Protein AF-A0A0C9XRT2-F1 (afdb_monomer)

Structure (mmCIF, N/CA/C/O backbone):
data_AF-A0A0C9XRT2-F1
#
_entry.id   AF-A0A0C9XRT2-F1
#
loop_
_atom_site.group_PDB
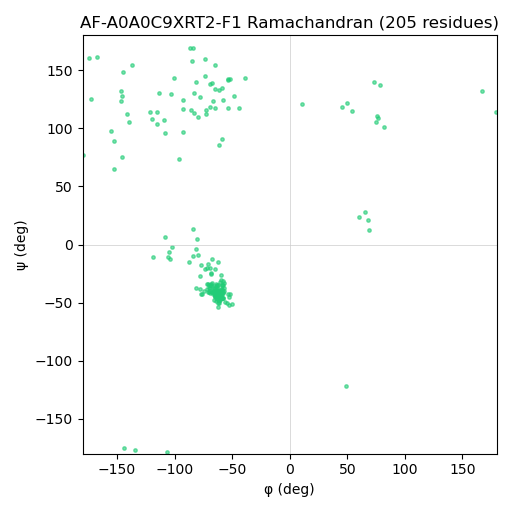_atom_site.id
_atom_site.type_symbol
_atom_site.label_atom_id
_atom_site.label_alt_id
_atom_site.label_comp_id
_atom_site.label_asym_id
_atom_site.label_entity_id
_atom_site.label_seq_id
_atom_site.pdbx_PDB_ins_code
_atom_site.Cartn_x
_atom_site.Cartn_y
_atom_site.Cartn_z
_atom_site.occupancy
_atom_site.B_iso_or_equiv
_atom_site.auth_seq_id
_atom_site.auth_comp_id
_atom_site.auth_asym_id
_atom_site.auth_atom_id
_atom_site.pdbx_PDB_model_num
ATOM 1 N N . MET A 1 1 ? 3.625 -5.955 34.521 1.00 45.22 1 MET A N 1
ATOM 2 C CA . MET A 1 1 ? 4.185 -6.452 33.245 1.00 45.22 1 MET A CA 1
ATOM 3 C C . MET A 1 1 ? 3.385 -5.809 32.131 1.00 45.22 1 MET A C 1
ATOM 5 O O . MET A 1 1 ? 2.165 -5.822 32.236 1.00 45.22 1 MET A O 1
ATOM 9 N N . ALA A 1 2 ? 4.037 -5.193 31.144 1.00 52.75 2 ALA A N 1
ATOM 10 C CA . ALA A 1 2 ? 3.335 -4.686 29.967 1.00 52.75 2 ALA A CA 1
ATOM 11 C C . ALA A 1 2 ? 2.831 -5.881 29.132 1.00 52.75 2 ALA A C 1
ATOM 13 O O . ALA A 1 2 ? 3.572 -6.863 29.018 1.00 52.75 2 ALA A O 1
ATOM 14 N N . PRO A 1 3 ? 1.602 -5.846 28.590 1.00 58.41 3 PRO A N 1
ATOM 15 C CA . PRO A 1 3 ? 1.130 -6.876 27.671 1.00 58.41 3 PRO A CA 1
ATOM 16 C C . PRO A 1 3 ? 2.062 -6.944 26.457 1.00 58.41 3 PRO A C 1
ATOM 18 O O . PRO A 1 3 ? 2.446 -5.911 25.908 1.00 58.41 3 PRO A O 1
ATOM 21 N N . SER A 1 4 ? 2.449 -8.146 26.037 1.00 66.31 4 SER A N 1
ATOM 22 C CA . SER A 1 4 ? 3.177 -8.326 24.782 1.00 66.31 4 SER A CA 1
ATOM 23 C C . SER A 1 4 ? 2.240 -8.034 23.613 1.00 66.31 4 SER A C 1
ATOM 25 O O . SER A 1 4 ? 1.242 -8.730 23.447 1.00 66.31 4 SER A O 1
ATOM 27 N N . ILE A 1 5 ? 2.566 -7.028 22.803 1.00 76.94 5 ILE A N 1
ATOM 28 C CA . ILE A 1 5 ? 1.820 -6.701 21.584 1.00 76.94 5 ILE A CA 1
ATOM 29 C C . ILE A 1 5 ? 2.271 -7.674 20.492 1.00 76.94 5 ILE A C 1
ATOM 31 O O . ILE A 1 5 ? 3.411 -7.605 20.029 1.00 76.94 5 ILE A O 1
ATOM 35 N N . CYS A 1 6 ? 1.396 -8.601 20.108 1.00 73.81 6 CYS A N 1
ATOM 36 C CA . CYS A 1 6 ? 1.604 -9.453 18.944 1.00 73.81 6 CYS A CA 1
ATOM 37 C C . CYS A 1 6 ? 0.945 -8.781 17.738 1.00 73.81 6 CYS A C 1
ATOM 39 O O . CYS A 1 6 ? -0.233 -8.447 17.801 1.00 73.81 6 CYS A O 1
ATOM 41 N N . LEU A 1 7 ? 1.709 -8.542 16.672 1.00 81.00 7 LEU A N 1
ATOM 42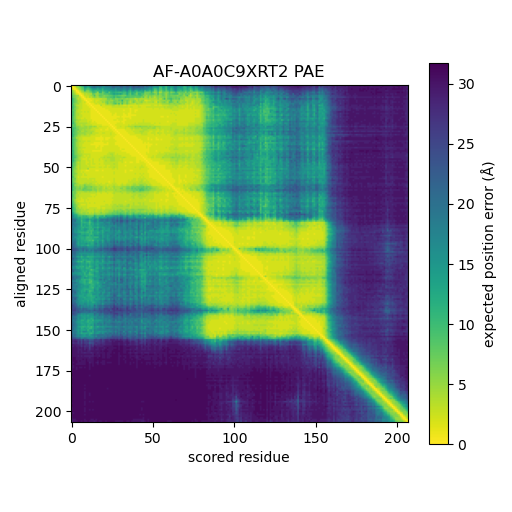 C CA . LEU A 1 7 ? 1.186 -7.979 15.430 1.00 81.00 7 LEU A CA 1
ATOM 43 C C . LEU A 1 7 ? 1.283 -9.018 14.323 1.00 81.00 7 LEU A C 1
ATOM 45 O O . LEU A 1 7 ? 2.352 -9.595 14.103 1.00 81.00 7 LEU A O 1
ATOM 49 N N . THR A 1 8 ? 0.182 -9.226 13.612 1.00 80.25 8 THR A N 1
ATOM 50 C CA . THR A 1 8 ? 0.111 -10.061 12.420 1.00 80.25 8 THR A CA 1
ATOM 51 C C . THR A 1 8 ? -0.027 -9.210 11.160 1.00 80.25 8 THR A C 1
ATOM 53 O O . THR A 1 8 ? -0.061 -7.981 11.179 1.00 80.25 8 THR A O 1
ATOM 56 N N . ARG A 1 9 ? -0.124 -9.880 10.010 1.00 75.19 9 ARG A N 1
ATOM 57 C CA . ARG A 1 9 ? -0.397 -9.221 8.733 1.00 75.19 9 ARG A CA 1
ATOM 58 C C . ARG A 1 9 ? -1.699 -8.406 8.753 1.00 75.19 9 ARG A C 1
ATOM 60 O O . ARG A 1 9 ? -1.746 -7.371 8.096 1.00 75.19 9 ARG A O 1
ATOM 67 N N . ALA A 1 10 ? -2.720 -8.841 9.495 1.00 78.44 10 ALA A N 1
ATOM 68 C CA . ALA A 1 10 ? -3.988 -8.123 9.605 1.00 78.44 10 ALA A CA 1
ATOM 69 C C . ALA A 1 10 ? -3.809 -6.755 10.274 1.00 78.44 10 ALA A C 1
ATOM 71 O O . ALA A 1 10 ? -4.306 -5.746 9.777 1.00 78.44 10 ALA A O 1
ATOM 72 N N . THR A 1 11 ? -3.022 -6.695 11.346 1.00 81.50 11 THR A N 1
ATOM 73 C CA . THR A 1 11 ? -2.773 -5.461 12.106 1.00 81.50 11 THR A CA 1
ATOM 74 C C . THR A 1 11 ? -1.741 -4.532 11.457 1.00 81.50 11 THR A C 1
ATOM 76 O O . THR A 1 11 ? -1.623 -3.364 11.832 1.00 81.50 11 THR A O 1
ATOM 79 N N . LEU A 1 12 ? -1.049 -4.995 10.410 1.00 82.38 12 LEU A N 1
ATOM 80 C CA . LEU A 1 12 ? -0.231 -4.153 9.529 1.00 82.38 12 LEU A CA 1
ATOM 81 C C . LEU A 1 12 ? -1.033 -3.470 8.411 1.00 82.38 12 LEU A C 1
ATOM 83 O O . LEU A 1 12 ? -0.476 -2.613 7.728 1.00 82.38 12 LEU A O 1
ATOM 87 N N . ASN A 1 13 ? -2.305 -3.822 8.204 1.00 88.50 13 ASN A N 1
ATOM 88 C CA . ASN A 1 13 ? -3.135 -3.175 7.193 1.00 88.50 13 ASN A CA 1
ATOM 89 C C . ASN A 1 13 ? -3.515 -1.750 7.635 1.00 88.50 13 ASN A C 1
ATOM 91 O O . ASN A 1 13 ? -4.246 -1.570 8.609 1.00 88.50 13 ASN A O 1
ATOM 95 N N . ASP A 1 14 ? -3.054 -0.743 6.886 1.00 88.25 14 ASP A N 1
ATOM 96 C CA . ASP A 1 14 ? -3.233 0.679 7.219 1.00 88.25 14 ASP A CA 1
ATOM 97 C C . ASP A 1 14 ? -4.726 1.066 7.377 1.00 88.25 14 ASP A C 1
ATOM 99 O O . ASP A 1 14 ? -5.084 1.836 8.268 1.00 88.25 14 ASP A O 1
ATOM 103 N N . ALA A 1 15 ? -5.625 0.502 6.557 1.00 90.12 15 ALA A N 1
ATOM 104 C CA . ALA A 1 15 ? -7.055 0.823 6.598 1.00 90.12 15 ALA A CA 1
ATOM 105 C C . ALA A 1 15 ? -7.776 0.191 7.800 1.00 90.12 15 ALA A C 1
ATOM 107 O O . ALA A 1 15 ? -8.630 0.836 8.410 1.00 90.12 15 ALA A O 1
ATOM 108 N N . ALA A 1 16 ? -7.440 -1.054 8.144 1.00 92.50 16 ALA A N 1
ATOM 109 C CA . ALA A 1 16 ? -7.941 -1.708 9.349 1.00 92.50 16 ALA A CA 1
ATOM 110 C C . ALA A 1 16 ? -7.404 -1.015 10.611 1.00 92.50 16 ALA A C 1
ATOM 112 O O . ALA A 1 16 ? -8.153 -0.750 11.550 1.00 92.50 16 ALA A O 1
ATOM 113 N N . PHE A 1 17 ? -6.127 -0.632 10.602 1.00 91.75 17 PHE A N 1
ATOM 114 C CA . PHE A 1 17 ? -5.509 0.070 11.719 1.00 91.75 17 PHE A CA 1
ATOM 115 C C . PHE A 1 17 ? -6.122 1.455 11.965 1.00 91.75 17 PHE A C 1
ATOM 117 O O . PHE A 1 17 ? -6.381 1.813 13.110 1.00 91.75 17 PHE A O 1
ATOM 124 N N . ALA A 1 18 ? -6.454 2.207 10.911 1.00 94.25 18 ALA A N 1
ATOM 125 C CA . ALA A 1 18 ? -7.145 3.492 11.045 1.00 94.25 18 ALA A CA 1
ATOM 126 C C . ALA A 1 18 ? -8.499 3.373 11.777 1.00 94.25 18 ALA A C 1
ATOM 128 O O . ALA A 1 18 ? -8.908 4.288 12.488 1.00 94.25 18 ALA A O 1
ATOM 129 N N . LEU A 1 19 ? -9.199 2.239 11.656 1.00 95.69 19 LEU A N 1
ATOM 130 C CA . LEU A 1 19 ? -10.438 1.990 12.403 1.00 95.69 19 LEU A CA 1
ATOM 131 C C . LEU A 1 19 ? -10.170 1.732 13.892 1.00 95.69 19 LEU A C 1
ATOM 133 O O . LEU A 1 19 ? -10.957 2.155 14.738 1.00 95.69 19 LEU A O 1
ATOM 137 N N . LEU A 1 20 ? -9.047 1.094 14.227 1.00 93.75 20 LEU A N 1
ATOM 138 C CA . LE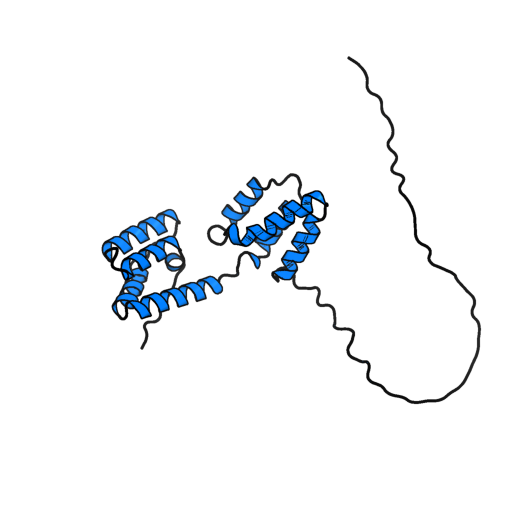U A 1 20 ? -8.603 0.946 15.614 1.00 93.75 20 LEU A CA 1
ATOM 139 C C . LEU A 1 20 ? -8.261 2.310 16.242 1.00 93.75 20 LEU A C 1
ATOM 141 O O . LEU A 1 20 ? -8.559 2.541 17.412 1.00 93.75 20 LEU A O 1
ATOM 145 N N . GLU A 1 21 ? -7.696 3.237 15.465 1.00 93.56 21 GLU A N 1
ATOM 146 C CA . GLU A 1 21 ? -7.463 4.617 15.911 1.00 93.56 21 GLU A CA 1
ATOM 147 C C . GLU A 1 21 ? -8.774 5.369 16.171 1.00 93.56 21 GLU A C 1
ATOM 149 O O . GLU A 1 21 ? -8.909 6.013 17.210 1.00 93.56 21 GLU A O 1
ATOM 154 N N . GLN A 1 22 ? -9.765 5.240 15.279 1.00 94.75 22 GLN A N 1
ATOM 155 C CA . GLN A 1 22 ? -11.102 5.817 15.492 1.00 94.75 22 GLN A CA 1
ATOM 156 C C . GLN A 1 22 ? -11.733 5.297 16.787 1.00 94.75 22 GLN A C 1
ATOM 158 O O . GLN A 1 22 ? -12.336 6.061 17.540 1.00 94.75 22 GLN A O 1
ATOM 163 N N . TYR A 1 23 ? -11.571 4.003 17.075 1.00 94.12 23 TYR A N 1
ATOM 164 C CA . TYR A 1 23 ? -12.005 3.430 18.346 1.00 94.12 23 TYR A CA 1
ATOM 165 C C . TYR A 1 23 ? -11.271 4.064 19.535 1.00 94.12 23 TYR A C 1
ATOM 167 O O . TYR A 1 23 ? -11.913 4.504 20.487 1.00 94.12 23 TYR A O 1
ATOM 175 N N . ALA A 1 24 ? -9.940 4.166 19.477 1.00 92.00 24 ALA A N 1
ATOM 176 C CA . ALA A 1 24 ? -9.140 4.755 20.551 1.00 92.00 24 ALA A CA 1
ATOM 177 C C . ALA A 1 24 ? -9.512 6.224 20.832 1.00 92.00 24 ALA A C 1
ATOM 179 O O . ALA A 1 24 ? -9.488 6.663 21.981 1.00 92.00 24 ALA A O 1
ATOM 180 N N . ASN A 1 25 ? -9.929 6.959 19.799 1.00 92.31 25 ASN A N 1
ATOM 181 C CA . ASN A 1 25 ? -10.433 8.330 19.897 1.00 92.31 25 ASN A CA 1
ATOM 182 C C . ASN A 1 25 ? -11.909 8.419 20.334 1.00 92.31 25 ASN A C 1
ATOM 184 O O . ASN A 1 25 ? -12.467 9.514 20.382 1.00 92.31 25 ASN A O 1
ATOM 188 N N . SER A 1 26 ? -12.553 7.292 20.662 1.00 91.50 26 SER A N 1
ATOM 189 C CA . SER A 1 26 ? -13.982 7.198 21.006 1.00 91.50 26 SER A CA 1
ATOM 190 C C . SER A 1 26 ? -14.937 7.664 19.895 1.00 91.50 26 SER A C 1
ATOM 192 O O . SER A 1 26 ? -16.080 8.029 20.168 1.00 91.50 26 SER A O 1
ATOM 194 N N . GLU A 1 27 ? -14.497 7.645 18.633 1.00 94.50 27 GLU A N 1
ATOM 195 C CA . GLU A 1 27 ? -15.321 8.012 17.471 1.00 94.50 27 GLU A CA 1
ATOM 196 C C . GLU A 1 27 ? -16.282 6.883 17.074 1.00 94.50 27 GLU A C 1
ATOM 198 O O . GLU A 1 27 ? -17.348 7.123 16.503 1.00 94.50 27 GLU A O 1
ATOM 203 N N . ILE A 1 28 ? -15.908 5.637 17.377 1.00 94.62 28 ILE A N 1
ATOM 204 C CA . ILE A 1 28 ? -16.704 4.437 17.119 1.00 94.62 28 ILE A CA 1
ATOM 205 C C . ILE A 1 28 ? -16.659 3.495 18.324 1.00 94.62 28 ILE A C 1
ATOM 207 O O . ILE A 1 28 ? -15.706 3.502 19.100 1.00 94.62 28 ILE A O 1
ATOM 211 N N . THR A 1 29 ? -17.688 2.659 18.471 1.00 94.56 29 THR A N 1
ATOM 212 C CA . THR A 1 29 ? -17.704 1.596 19.485 1.00 94.56 29 THR A CA 1
ATOM 213 C C . THR A 1 29 ? -16.774 0.449 19.093 1.00 94.56 29 THR A C 1
ATOM 215 O O . THR A 1 29 ? -16.459 0.269 17.916 1.00 94.56 29 THR A O 1
ATOM 218 N N . ASP A 1 30 ? -16.376 -0.364 20.067 1.00 91.44 30 ASP A N 1
ATOM 219 C CA . ASP A 1 30 ? -15.607 -1.596 19.860 1.00 91.44 30 ASP A CA 1
ATOM 220 C C . ASP A 1 30 ? -16.274 -2.535 18.837 1.00 91.44 30 ASP A C 1
ATOM 222 O O . ASP A 1 30 ? -15.641 -2.999 17.892 1.00 91.44 30 ASP A O 1
ATOM 226 N N . THR A 1 31 ? -17.588 -2.731 18.952 1.00 93.31 31 THR A N 1
ATOM 227 C CA . THR A 1 31 ? -18.383 -3.590 18.066 1.00 93.31 31 THR A CA 1
ATOM 228 C C . THR A 1 31 ? -18.386 -3.048 16.633 1.00 93.31 31 THR A C 1
ATOM 230 O O . THR A 1 31 ? -18.252 -3.804 15.666 1.00 93.31 31 THR A O 1
ATOM 233 N N . ALA A 1 32 ? -18.502 -1.723 16.481 1.00 95.12 32 ALA A N 1
ATOM 234 C CA . ALA A 1 32 ? -18.436 -1.069 15.180 1.00 95.12 32 ALA A CA 1
ATOM 235 C C . ALA A 1 32 ? -17.024 -1.133 14.581 1.00 95.12 32 ALA A C 1
ATOM 237 O O . ALA A 1 32 ? -16.896 -1.310 13.370 1.00 95.12 32 ALA A O 1
ATOM 238 N N . ALA A 1 33 ? -15.980 -1.009 15.403 1.00 94.81 33 ALA A N 1
ATOM 239 C CA . ALA A 1 33 ? -14.594 -1.140 14.973 1.00 94.81 33 ALA A CA 1
ATOM 240 C C . ALA A 1 33 ? -14.319 -2.545 14.434 1.00 94.81 33 ALA A C 1
ATOM 242 O O . ALA A 1 33 ? -13.928 -2.670 13.277 1.00 94.81 33 ALA A O 1
ATOM 243 N N . LEU A 1 34 ? -14.619 -3.589 15.215 1.00 95.94 34 LEU A N 1
ATOM 244 C CA . LEU A 1 34 ? -14.403 -4.987 14.824 1.00 95.94 34 LEU A CA 1
ATOM 245 C C . LEU A 1 34 ? -15.144 -5.344 13.530 1.00 95.94 34 LEU A C 1
ATOM 247 O O . LEU A 1 34 ? -14.539 -5.883 12.610 1.00 95.94 34 LEU A O 1
ATOM 251 N N . THR A 1 35 ? -16.418 -4.955 13.413 1.00 95.69 35 THR A N 1
ATOM 252 C CA . THR A 1 35 ? -17.215 -5.212 12.199 1.00 95.69 35 THR A CA 1
ATOM 253 C C . THR A 1 35 ? -16.616 -4.522 10.970 1.00 95.69 35 THR A C 1
ATOM 255 O O . THR A 1 35 ? -16.539 -5.102 9.890 1.00 95.69 35 THR A O 1
ATOM 258 N N . LYS A 1 36 ? -16.190 -3.260 11.103 1.00 97.12 36 LYS A N 1
ATOM 259 C CA . LYS A 1 36 ? -15.596 -2.518 9.981 1.00 97.12 36 LYS A CA 1
ATOM 260 C C . LYS A 1 36 ? -14.212 -3.053 9.614 1.00 97.12 36 LYS A C 1
ATOM 262 O O . LYS A 1 36 ? -13.864 -3.032 8.437 1.00 97.12 36 LYS A O 1
ATOM 267 N N . ILE A 1 37 ? -13.435 -3.498 10.600 1.00 95.62 37 ILE A N 1
ATOM 268 C CA . ILE A 1 37 ? -12.119 -4.108 10.407 1.00 95.62 37 ILE A CA 1
ATOM 269 C C . ILE A 1 37 ? -12.258 -5.410 9.621 1.00 95.62 37 ILE A C 1
ATOM 271 O O . ILE A 1 37 ? -11.576 -5.554 8.612 1.00 95.62 37 ILE A O 1
ATOM 275 N N . ASP A 1 38 ? -13.180 -6.291 10.016 1.00 96.12 38 ASP A N 1
ATOM 276 C CA . ASP A 1 38 ? -13.482 -7.541 9.307 1.00 96.12 38 ASP A CA 1
ATOM 277 C C . ASP A 1 38 ? -13.773 -7.280 7.820 1.00 96.12 38 ASP A C 1
ATOM 279 O O . ASP A 1 38 ? -13.062 -7.763 6.942 1.00 96.12 38 ASP A O 1
ATOM 283 N N . VAL A 1 39 ? -14.697 -6.356 7.529 1.00 93.06 39 VAL A N 1
ATOM 284 C CA . VAL A 1 39 ? -15.016 -5.946 6.149 1.00 93.06 39 VAL A CA 1
ATOM 285 C C . VAL A 1 39 ? -13.787 -5.425 5.390 1.00 93.06 39 VAL A C 1
ATOM 287 O O . VAL A 1 39 ? -13.634 -5.689 4.198 1.00 93.06 39 VAL A O 1
ATOM 290 N N . LYS A 1 40 ? -12.905 -4.651 6.035 1.00 93.94 40 LYS A N 1
ATOM 291 C CA . LYS A 1 40 ? -11.699 -4.121 5.375 1.00 93.94 40 LYS A CA 1
ATOM 292 C C . LYS A 1 40 ? -10.670 -5.203 5.080 1.00 93.94 40 LYS A C 1
ATOM 294 O O . LYS A 1 40 ? -10.034 -5.139 4.028 1.00 93.94 40 LYS A O 1
ATOM 299 N N . LEU A 1 41 ? -10.513 -6.166 5.978 1.00 92.12 41 LEU A N 1
ATOM 300 C CA . LEU A 1 41 ? -9.601 -7.284 5.786 1.00 92.12 41 LEU A CA 1
ATOM 301 C C . LEU A 1 41 ? -10.127 -8.263 4.734 1.00 92.12 41 LEU A C 1
ATOM 303 O O . LEU A 1 41 ? -9.343 -8.686 3.887 1.00 92.12 41 LEU A O 1
ATOM 307 N N . ASP A 1 42 ? -11.436 -8.520 4.700 1.00 91.88 42 ASP A N 1
ATOM 308 C CA . ASP A 1 42 ? -12.079 -9.347 3.671 1.00 91.88 42 ASP A CA 1
ATOM 309 C C . ASP A 1 42 ? -11.847 -8.777 2.262 1.00 91.88 42 ASP A C 1
ATOM 311 O O . ASP A 1 42 ? -11.370 -9.479 1.369 1.00 91.88 42 ASP A O 1
ATOM 315 N N . ILE A 1 43 ? -12.030 -7.461 2.082 1.00 88.44 43 ILE A N 1
ATOM 316 C CA . ILE A 1 43 ? -11.716 -6.768 0.817 1.00 88.44 43 ILE A CA 1
ATOM 317 C C . ILE A 1 43 ? -10.233 -6.923 0.435 1.00 88.44 43 ILE A C 1
ATOM 319 O O . ILE A 1 43 ? -9.903 -7.016 -0.748 1.00 88.44 43 ILE A O 1
ATOM 323 N N . ALA A 1 44 ? -9.331 -6.948 1.419 1.00 83.94 44 ALA A N 1
ATOM 324 C CA . ALA A 1 44 ? -7.898 -7.151 1.203 1.00 83.94 44 ALA A CA 1
ATOM 325 C C . ALA A 1 44 ? -7.506 -8.637 1.032 1.00 83.94 44 ALA A C 1
ATOM 327 O O . ALA A 1 44 ? -6.339 -8.939 0.766 1.00 83.94 44 ALA A O 1
ATOM 328 N N . GLY A 1 45 ? -8.452 -9.573 1.176 1.00 86.62 45 GLY A N 1
ATOM 329 C CA . GLY A 1 45 ? -8.197 -11.014 1.166 1.00 86.62 45 GLY A CA 1
ATOM 330 C C . GLY A 1 45 ? -7.342 -11.486 2.348 1.00 86.62 45 GLY A C 1
ATOM 331 O O . GLY A 1 45 ? -6.590 -12.456 2.218 1.00 86.62 45 GLY A O 1
ATOM 332 N N . ILE A 1 46 ? -7.399 -10.774 3.475 1.00 89.56 46 ILE A N 1
ATOM 333 C CA . ILE A 1 46 ? -6.683 -11.094 4.711 1.00 89.56 46 ILE A CA 1
ATOM 334 C C . ILE A 1 46 ? -7.686 -11.720 5.692 1.00 89.56 46 ILE A C 1
ATOM 336 O O . ILE A 1 46 ? -8.741 -11.135 5.917 1.00 89.56 46 ILE A O 1
ATOM 340 N N . PRO A 1 47 ? -7.390 -12.887 6.293 1.00 90.38 47 PRO A N 1
ATOM 341 C CA . PRO A 1 47 ? -8.286 -13.492 7.271 1.00 90.38 47 PRO A CA 1
ATOM 342 C C . PRO A 1 47 ? -8.406 -12.612 8.521 1.00 90.38 47 PRO A C 1
ATOM 344 O O . PRO A 1 47 ? -7.401 -12.139 9.055 1.00 90.38 47 PRO A O 1
ATOM 347 N N . PHE A 1 48 ? -9.638 -12.414 8.985 1.00 92.38 48 PHE A N 1
ATOM 348 C CA . PHE A 1 48 ? -9.934 -11.723 10.234 1.00 92.38 48 PHE A CA 1
ATOM 349 C C . PHE A 1 48 ? -9.821 -12.683 11.424 1.00 92.38 48 PHE A C 1
ATOM 351 O O . PHE A 1 48 ? -10.415 -13.762 11.420 1.00 92.38 48 PHE A O 1
ATOM 358 N N . ASP A 1 49 ? -9.080 -12.266 12.450 1.00 92.75 49 ASP A N 1
ATOM 359 C CA . ASP A 1 49 ? -9.005 -12.933 13.750 1.00 92.75 49 ASP A CA 1
ATOM 360 C C . ASP A 1 49 ? -9.491 -11.972 14.838 1.00 92.75 49 ASP A C 1
ATOM 362 O O . ASP A 1 49 ? -8.824 -10.994 15.178 1.00 92.75 49 ASP A O 1
ATOM 366 N N . GLN A 1 50 ? -10.675 -12.239 15.381 1.00 92.06 50 GLN A N 1
ATOM 367 C CA . GLN A 1 50 ? -11.291 -11.371 16.377 1.00 92.06 50 GLN A CA 1
ATOM 368 C C . GLN A 1 50 ? -10.479 -11.280 17.678 1.00 92.06 50 GLN A C 1
ATOM 370 O O . GLN A 1 50 ? -10.474 -10.217 18.303 1.00 92.06 50 GLN A O 1
ATOM 375 N N . GLU A 1 51 ? -9.818 -12.360 18.106 1.00 91.44 51 GLU A N 1
ATOM 376 C CA . GLU A 1 51 ? -9.067 -12.375 19.368 1.00 91.44 51 GLU A CA 1
ATOM 377 C C . GLU A 1 51 ? -7.859 -11.438 19.289 1.00 91.44 51 GLU A C 1
ATOM 379 O O . GLU A 1 51 ? -7.629 -10.660 20.217 1.00 91.44 51 GLU A O 1
ATOM 384 N N . GLU A 1 52 ? -7.176 -11.405 18.140 1.00 90.62 52 GLU A N 1
ATOM 385 C CA . GLU A 1 52 ? -6.067 -10.479 17.881 1.00 90.62 52 GLU A CA 1
ATOM 386 C C . GLU A 1 52 ? -6.496 -9.014 18.071 1.00 90.62 52 GLU A C 1
ATOM 388 O O . GLU A 1 52 ? -5.847 -8.241 18.782 1.00 90.62 52 GLU A O 1
ATOM 393 N N . TRP A 1 53 ? -7.618 -8.615 17.467 1.00 93.00 53 TRP A N 1
ATOM 394 C CA . TRP A 1 53 ? -8.102 -7.236 17.561 1.00 93.00 53 TRP A CA 1
ATOM 395 C C . TRP A 1 53 ? -8.640 -6.892 18.953 1.00 93.00 53 TRP A C 1
ATOM 397 O O . TRP A 1 53 ? -8.468 -5.759 19.413 1.00 93.00 53 TRP A O 1
ATOM 407 N N . LEU A 1 54 ? -9.248 -7.853 19.653 1.00 92.19 54 LEU A N 1
ATOM 408 C CA . LEU A 1 54 ? -9.676 -7.675 21.042 1.00 92.19 54 LEU A CA 1
ATOM 409 C C . LEU A 1 54 ? -8.491 -7.486 21.991 1.00 92.19 54 LEU A C 1
ATOM 411 O O . LEU A 1 54 ? -8.574 -6.657 22.900 1.00 92.19 54 LEU A O 1
ATOM 415 N N . ASP A 1 55 ? -7.380 -8.186 21.769 1.00 91.69 55 ASP A N 1
ATOM 416 C CA . ASP A 1 55 ? -6.157 -7.987 22.544 1.00 91.69 55 ASP A CA 1
ATOM 417 C C . ASP A 1 55 ? -5.590 -6.573 22.351 1.00 91.69 55 ASP A C 1
ATOM 419 O O . ASP A 1 55 ? -5.205 -5.923 23.328 1.00 91.69 55 ASP A O 1
ATOM 423 N N . LEU A 1 56 ? -5.623 -6.031 21.127 1.00 91.69 56 LEU A N 1
ATOM 424 C CA . LEU A 1 56 ? -5.242 -4.636 20.875 1.00 91.69 56 LEU A CA 1
ATOM 425 C C . LEU A 1 56 ? -6.189 -3.637 21.553 1.00 91.69 56 LEU A C 1
ATOM 427 O O . LEU A 1 56 ? -5.737 -2.681 22.188 1.00 91.69 56 LEU A O 1
ATOM 431 N N . ILE A 1 57 ? -7.501 -3.874 21.475 1.00 92.69 57 ILE A N 1
ATOM 432 C CA . ILE A 1 57 ? -8.509 -3.069 22.177 1.00 92.69 57 ILE A CA 1
ATOM 433 C C . ILE A 1 57 ? -8.255 -3.092 23.688 1.00 92.69 57 ILE A C 1
ATOM 435 O O . ILE A 1 57 ? -8.312 -2.050 24.341 1.00 92.69 57 ILE A O 1
ATOM 439 N N . LYS A 1 58 ? -7.920 -4.254 24.251 1.00 91.88 58 LYS A N 1
ATOM 440 C CA . LYS A 1 58 ? -7.593 -4.409 25.670 1.00 91.88 58 LYS A CA 1
ATOM 441 C C . LYS A 1 58 ? -6.351 -3.610 26.055 1.00 91.88 58 LYS A C 1
ATOM 443 O O . LYS A 1 58 ? -6.366 -2.958 27.095 1.00 91.88 58 LYS A O 1
ATOM 448 N N . VAL A 1 59 ? -5.309 -3.603 25.222 1.00 91.06 59 VAL A N 1
ATOM 449 C CA . VAL A 1 59 ? -4.116 -2.763 25.434 1.00 91.06 59 VAL A CA 1
ATOM 450 C C . VAL A 1 59 ? -4.491 -1.277 25.474 1.00 91.06 59 VAL A C 1
ATOM 452 O O . VAL A 1 59 ? -4.056 -0.571 26.382 1.00 91.06 59 VAL A O 1
ATOM 455 N N . ILE A 1 60 ? -5.348 -0.812 24.559 1.00 92.12 60 ILE A N 1
ATOM 456 C CA . ILE A 1 60 ? -5.853 0.573 24.557 1.00 92.12 60 ILE A CA 1
ATOM 457 C C . ILE A 1 60 ? -6.676 0.855 25.822 1.00 92.12 60 ILE A C 1
ATOM 459 O O . ILE A 1 60 ? -6.487 1.882 26.462 1.00 92.12 60 ILE A O 1
ATOM 463 N N . LEU A 1 61 ? -7.555 -0.057 26.240 1.00 90.75 61 LEU A N 1
ATOM 464 C CA . LEU A 1 61 ? -8.367 0.122 27.449 1.00 90.75 61 LEU A CA 1
ATOM 465 C C . LEU A 1 61 ? -7.528 0.191 28.731 1.00 90.75 61 LEU A C 1
ATOM 467 O O . LEU A 1 61 ? -7.892 0.911 29.660 1.00 90.75 61 LEU A O 1
ATOM 471 N N . MET A 1 62 ? -6.411 -0.540 28.797 1.00 91.81 62 MET A N 1
ATOM 472 C CA . MET A 1 62 ? -5.503 -0.494 29.947 1.00 91.81 62 MET A CA 1
ATOM 473 C C . MET A 1 62 ? -4.780 0.855 30.061 1.00 91.81 62 MET A C 1
ATOM 475 O O . MET A 1 62 ? -4.535 1.317 31.176 1.00 91.81 62 MET A O 1
ATOM 479 N N . SER A 1 63 ? -4.458 1.497 28.935 1.00 89.50 63 SER A N 1
ATOM 480 C CA . SER A 1 63 ? -3.888 2.845 28.899 1.00 89.50 63 SER A CA 1
ATOM 481 C C . SER A 1 63 ? -4.193 3.537 27.557 1.00 89.50 63 SER A C 1
ATOM 483 O O . SER A 1 63 ? -3.462 3.344 26.595 1.00 89.50 63 SER A O 1
ATOM 485 N N . PRO A 1 64 ? -5.228 4.394 27.450 1.00 85.06 64 PRO A N 1
ATOM 486 C CA . PRO A 1 64 ? -5.704 4.882 26.145 1.00 85.06 64 PRO A CA 1
ATOM 487 C C . PRO A 1 64 ? -4.629 5.533 25.266 1.00 85.06 64 PRO A C 1
ATOM 489 O O . PRO A 1 64 ? -4.428 5.136 24.119 1.00 85.06 64 PRO A O 1
ATOM 492 N N . ASN A 1 65 ? -3.871 6.479 25.828 1.00 84.19 65 ASN A N 1
ATOM 493 C CA . ASN A 1 65 ? -2.828 7.187 25.082 1.00 84.19 65 ASN A CA 1
ATOM 494 C C . ASN A 1 65 ? -1.555 6.343 24.908 1.00 84.19 65 ASN A C 1
ATOM 496 O O . ASN A 1 65 ? -0.953 6.328 23.837 1.00 84.19 65 ASN A O 1
ATOM 500 N N . GLU A 1 66 ? -1.116 5.649 25.959 1.00 88.88 66 GLU A N 1
ATOM 501 C CA . GLU A 1 66 ? 0.145 4.896 25.946 1.00 88.88 66 GLU A CA 1
ATOM 502 C C . GLU A 1 66 ? 0.016 3.566 25.193 1.00 88.88 66 GLU A C 1
ATOM 504 O O . GLU A 1 66 ? 0.913 3.198 24.438 1.00 88.88 66 GLU A O 1
ATOM 509 N N . GLY A 1 67 ? -1.117 2.882 25.331 1.00 89.38 67 GLY A N 1
ATOM 510 C CA . GLY A 1 67 ? -1.469 1.659 24.624 1.00 89.38 67 GLY A CA 1
ATOM 511 C C . GLY A 1 67 ? -1.544 1.880 23.119 1.00 89.38 67 GLY A C 1
ATOM 512 O O . GLY A 1 67 ? -0.851 1.184 22.380 1.00 89.38 67 GLY A O 1
ATOM 513 N N . LEU A 1 68 ? -2.277 2.902 22.654 1.00 91.38 68 LEU A N 1
ATOM 514 C CA . LEU A 1 68 ? -2.319 3.231 21.225 1.00 91.38 68 LEU A CA 1
ATOM 515 C C . LEU A 1 68 ? -0.924 3.570 20.679 1.00 91.38 68 LEU A C 1
ATOM 517 O O . LEU A 1 68 ? -0.529 3.052 19.635 1.00 91.38 68 LEU A O 1
ATOM 521 N N . ASN A 1 69 ? -0.154 4.397 21.393 1.00 91.44 69 ASN A N 1
ATOM 522 C CA . ASN A 1 69 ? 1.208 4.750 20.983 1.00 91.44 69 ASN A CA 1
ATOM 523 C C . ASN A 1 69 ? 2.141 3.531 20.949 1.00 91.44 69 ASN A C 1
ATOM 525 O O . ASN A 1 69 ? 2.959 3.413 20.038 1.00 91.44 69 ASN A O 1
ATOM 529 N N . SER A 1 70 ? 1.998 2.602 21.896 1.00 90.06 70 SER A N 1
ATOM 530 C CA . SER A 1 70 ? 2.777 1.359 21.938 1.00 90.06 70 SER A CA 1
ATOM 531 C C . SER A 1 70 ? 2.445 0.448 20.760 1.00 90.06 70 SER A C 1
ATOM 533 O O . SER A 1 70 ? 3.352 -0.102 20.136 1.00 90.06 70 SER A O 1
ATOM 535 N N . ILE A 1 71 ? 1.161 0.328 20.408 1.00 90.75 71 ILE A N 1
ATOM 536 C CA . ILE A 1 71 ? 0.721 -0.438 19.237 1.00 90.75 71 ILE A CA 1
ATOM 537 C C . ILE A 1 71 ? 1.254 0.214 17.955 1.00 90.75 71 ILE A C 1
ATOM 539 O O . ILE A 1 71 ? 1.823 -0.486 17.122 1.00 90.75 71 ILE A O 1
ATOM 543 N N . LYS A 1 72 ? 1.160 1.544 17.813 1.00 90.62 72 LYS A N 1
ATOM 544 C CA . LYS A 1 72 ? 1.735 2.283 16.672 1.00 90.62 72 LYS A CA 1
ATOM 545 C C . LYS A 1 72 ? 3.237 2.064 16.541 1.00 90.62 72 LYS A C 1
ATOM 547 O O . LYS A 1 72 ? 3.723 1.794 15.448 1.00 90.62 72 LYS A O 1
ATOM 552 N N . ALA A 1 73 ? 3.974 2.148 17.645 1.00 87.44 73 ALA A N 1
ATOM 553 C CA . ALA A 1 73 ? 5.414 1.91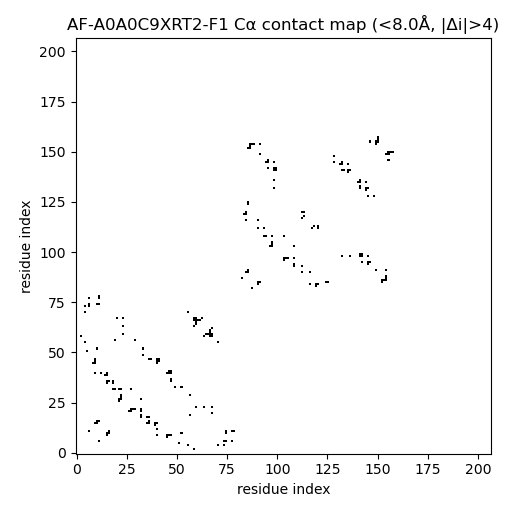7 17.648 1.00 87.44 73 ALA A CA 1
ATOM 554 C C . ALA A 1 73 ? 5.753 0.474 17.245 1.00 87.44 73 ALA A C 1
ATOM 556 O O . ALA A 1 73 ? 6.651 0.254 16.433 1.00 87.44 73 ALA A O 1
ATOM 557 N N . ALA A 1 74 ? 5.009 -0.510 17.759 1.00 87.38 74 ALA A N 1
ATOM 558 C CA . ALA A 1 74 ? 5.163 -1.905 17.364 1.00 87.38 74 ALA A CA 1
ATOM 559 C C . ALA A 1 74 ? 4.845 -2.106 15.872 1.00 87.38 74 ALA A C 1
ATOM 561 O O . ALA A 1 74 ? 5.576 -2.819 15.186 1.00 87.38 74 ALA A O 1
ATOM 562 N N . GLN A 1 75 ? 3.808 -1.439 15.357 1.00 87.62 75 GLN A N 1
ATOM 563 C CA . GLN A 1 75 ? 3.403 -1.506 13.954 1.00 87.62 75 GLN A CA 1
ATOM 564 C C . GLN A 1 75 ? 4.478 -0.905 13.054 1.00 87.62 75 GLN A C 1
ATOM 566 O O . GLN A 1 75 ? 4.905 -1.554 12.106 1.00 87.62 75 GLN A O 1
ATOM 571 N N . GLN A 1 76 ? 4.992 0.277 13.392 1.00 83.38 76 GLN A N 1
ATOM 572 C CA . GLN A 1 76 ? 6.101 0.909 12.679 1.00 83.38 76 GLN A CA 1
ATOM 573 C C . GLN A 1 76 ? 7.357 0.040 12.702 1.00 83.38 76 GLN A C 1
ATOM 575 O O . GLN A 1 76 ? 8.003 -0.130 11.673 1.00 83.38 76 GLN A O 1
ATOM 580 N N . LEU A 1 77 ? 7.686 -0.559 13.848 1.00 81.81 77 LEU A N 1
ATOM 581 C CA . LEU A 1 77 ? 8.828 -1.461 13.968 1.00 81.81 77 LEU A CA 1
ATOM 582 C C . LEU A 1 77 ? 8.649 -2.724 13.113 1.00 81.81 77 LEU A C 1
ATOM 584 O O . LEU A 1 77 ? 9.605 -3.194 12.497 1.00 81.81 77 LEU A O 1
ATOM 588 N N . ALA A 1 78 ? 7.441 -3.284 13.068 1.00 78.75 78 ALA A N 1
ATOM 589 C CA . ALA A 1 78 ? 7.121 -4.443 12.246 1.00 78.75 78 ALA A CA 1
ATOM 590 C C . ALA A 1 78 ? 7.122 -4.101 10.746 1.00 78.75 78 ALA A C 1
ATOM 592 O O . ALA A 1 78 ? 7.687 -4.859 9.961 1.00 78.75 78 ALA A O 1
ATOM 593 N N . GLN A 1 79 ? 6.589 -2.939 10.353 1.00 71.12 79 GLN A N 1
ATOM 594 C CA . GLN A 1 79 ? 6.655 -2.434 8.978 1.00 71.12 79 GLN A CA 1
ATOM 595 C C . GLN A 1 79 ? 8.099 -2.121 8.553 1.00 71.12 79 GLN A C 1
ATOM 597 O O . GLN A 1 79 ? 8.472 -2.430 7.429 1.00 71.12 79 GLN A O 1
ATOM 602 N N . ALA A 1 80 ? 8.941 -1.594 9.448 1.00 64.94 80 ALA A N 1
ATOM 603 C CA . ALA A 1 80 ? 10.357 -1.334 9.174 1.00 64.94 80 ALA A CA 1
ATOM 604 C C . ALA A 1 80 ? 11.188 -2.618 8.994 1.00 64.94 80 ALA A C 1
ATOM 606 O O . ALA A 1 80 ? 12.213 -2.599 8.320 1.00 64.94 80 ALA A O 1
ATOM 607 N N . LYS A 1 81 ? 10.754 -3.744 9.578 1.00 62.25 81 LYS A N 1
ATOM 608 C CA . LYS A 1 81 ? 11.363 -5.066 9.343 1.00 62.25 81 LYS A CA 1
ATOM 609 C C . LYS A 1 81 ? 10.958 -5.682 8.004 1.00 62.25 81 LYS A C 1
ATOM 611 O O . LYS A 1 81 ? 11.622 -6.613 7.549 1.00 62.25 81 LYS A O 1
ATOM 616 N N . VAL A 1 82 ? 9.884 -5.204 7.374 1.00 62.91 82 VAL A N 1
ATOM 617 C CA . VAL A 1 82 ? 9.570 -5.577 5.995 1.00 62.91 82 VAL A CA 1
ATOM 618 C C . VAL A 1 82 ? 10.579 -4.856 5.118 1.00 62.91 82 VAL A C 1
ATOM 620 O O . VAL A 1 82 ? 10.543 -3.633 5.033 1.00 62.91 82 VAL A O 1
ATOM 623 N N . VAL A 1 83 ? 11.476 -5.616 4.481 1.00 66.25 83 VAL A N 1
ATOM 624 C CA . VAL A 1 83 ? 12.460 -5.080 3.528 1.00 66.25 83 VAL A CA 1
ATOM 625 C C . VAL A 1 83 ? 11.742 -4.088 2.606 1.00 66.25 83 VAL A C 1
ATOM 627 O O . VAL A 1 83 ? 10.791 -4.498 1.916 1.00 66.25 83 VAL A O 1
ATOM 630 N N . PRO A 1 84 ? 12.116 -2.794 2.619 1.00 75.00 84 PRO A N 1
ATOM 631 C CA . PRO A 1 84 ? 11.493 -1.797 1.768 1.00 75.00 84 PRO A CA 1
ATOM 632 C C . PRO A 1 84 ? 11.509 -2.282 0.325 1.00 75.00 84 PRO A C 1
ATOM 634 O O . PRO A 1 84 ? 12.471 -2.905 -0.115 1.00 75.00 84 PRO A O 1
ATOM 637 N N . LEU A 1 85 ? 10.455 -2.010 -0.447 1.00 82.69 85 LEU A N 1
ATOM 638 C CA . LEU A 1 85 ? 10.448 -2.438 -1.847 1.00 82.69 85 LEU A CA 1
ATOM 639 C C . LEU A 1 85 ? 11.619 -1.816 -2.636 1.00 82.69 85 LEU A C 1
ATOM 641 O O . LEU A 1 85 ? 12.104 -2.420 -3.585 1.00 82.69 85 LEU A O 1
ATOM 645 N N . LEU A 1 86 ? 12.115 -0.649 -2.204 1.00 85.19 86 LEU A N 1
ATOM 646 C CA . LEU A 1 86 ? 13.326 -0.025 -2.744 1.00 85.19 86 LEU A CA 1
ATOM 647 C C . LEU A 1 86 ? 14.618 -0.791 -2.441 1.00 85.19 86 LEU A C 1
ATOM 649 O O . LEU A 1 86 ? 15.627 -0.493 -3.052 1.00 85.19 86 LEU A O 1
ATOM 653 N N . GLU A 1 87 ? 14.619 -1.773 -1.554 1.00 84.94 87 GLU A N 1
ATOM 654 C CA . GLU A 1 87 ? 15.765 -2.663 -1.331 1.00 84.94 87 GLU A CA 1
ATOM 655 C C . GLU A 1 87 ? 15.548 -4.030 -2.010 1.00 84.94 87 GLU A C 1
ATOM 657 O O . GLU A 1 87 ? 16.416 -4.900 -2.004 1.00 84.94 87 GLU A O 1
ATOM 662 N N . ASP A 1 88 ? 14.383 -4.237 -2.635 1.00 86.00 88 ASP A N 1
ATOM 663 C CA . ASP A 1 88 ? 14.002 -5.500 -3.256 1.00 86.00 88 ASP A CA 1
ATOM 664 C C . ASP A 1 88 ? 14.582 -5.617 -4.672 1.00 86.00 88 ASP A C 1
ATOM 666 O O . ASP A 1 88 ? 14.193 -4.902 -5.603 1.00 86.00 88 ASP A O 1
ATOM 670 N N . ALA A 1 89 ? 15.505 -6.561 -4.860 1.00 87.75 89 ALA A N 1
ATOM 671 C CA . ALA A 1 89 ? 16.154 -6.780 -6.147 1.00 87.75 89 ALA A CA 1
ATOM 672 C C . ALA A 1 89 ? 15.166 -7.086 -7.281 1.00 87.75 89 ALA A C 1
ATOM 674 O O . ALA A 1 89 ? 15.391 -6.646 -8.409 1.00 87.75 89 ALA A O 1
ATOM 675 N N . ALA A 1 90 ? 14.063 -7.792 -7.011 1.00 89.56 90 ALA A N 1
ATOM 676 C CA . ALA A 1 90 ? 13.085 -8.123 -8.043 1.00 89.56 90 ALA A CA 1
ATOM 677 C C . ALA A 1 90 ? 12.334 -6.877 -8.534 1.00 89.56 90 ALA A C 1
ATOM 679 O O . ALA A 1 90 ? 12.062 -6.764 -9.732 1.00 89.56 90 ALA A O 1
ATOM 680 N N . ALA A 1 91 ? 12.047 -5.925 -7.639 1.00 91.44 91 ALA A N 1
ATOM 681 C CA . ALA A 1 91 ? 11.421 -4.656 -8.004 1.00 91.44 91 ALA A CA 1
ATOM 682 C C . ALA A 1 91 ? 12.334 -3.839 -8.922 1.00 91.44 91 ALA A C 1
ATOM 684 O O . ALA A 1 91 ? 11.912 -3.370 -9.979 1.00 91.44 91 ALA A O 1
ATOM 685 N N . TRP A 1 92 ? 13.623 -3.763 -8.592 1.00 93.00 92 TRP A N 1
ATOM 686 C CA . TRP A 1 92 ? 14.592 -3.072 -9.438 1.00 93.00 92 TRP A CA 1
ATOM 687 C C . TRP A 1 92 ? 14.840 -3.745 -10.782 1.00 93.00 92 TRP A C 1
ATOM 689 O O . TRP A 1 92 ? 15.052 -3.043 -11.767 1.00 93.00 92 TRP A O 1
ATOM 699 N N . GLN A 1 93 ? 14.783 -5.077 -10.870 1.00 91.56 93 GLN A N 1
ATOM 700 C CA . GLN A 1 93 ? 14.850 -5.758 -12.168 1.00 91.56 93 GLN A CA 1
ATOM 701 C C . GLN A 1 93 ? 13.673 -5.375 -13.071 1.00 91.56 93 GLN A C 1
ATOM 703 O O . GLN A 1 93 ? 13.848 -5.244 -14.282 1.00 91.56 93 GLN A O 1
ATOM 708 N N . LEU A 1 94 ? 12.489 -5.151 -12.495 1.00 92.88 94 LEU A N 1
ATOM 709 C CA . LEU A 1 94 ? 11.327 -4.700 -13.251 1.00 92.88 94 LEU A CA 1
ATOM 710 C C . LEU A 1 94 ? 11.498 -3.252 -13.744 1.00 92.88 94 LEU A C 1
ATOM 712 O O . LEU A 1 94 ? 11.233 -2.973 -14.912 1.00 92.88 94 LEU A O 1
ATOM 716 N N . VAL A 1 95 ? 12.037 -2.361 -12.901 1.00 92.31 95 VAL A N 1
ATOM 717 C CA . VAL A 1 95 ? 12.404 -0.985 -13.293 1.00 92.31 95 VAL A CA 1
ATOM 718 C C . VAL A 1 95 ? 13.483 -0.985 -14.379 1.00 92.31 95 VAL A C 1
ATOM 720 O O . VAL A 1 95 ? 13.402 -0.215 -15.331 1.00 92.31 95 VAL A O 1
ATOM 723 N N . LEU A 1 96 ? 14.481 -1.865 -14.274 1.00 91.44 96 LEU A N 1
ATOM 724 C CA . LEU A 1 96 ? 15.558 -1.991 -15.256 1.00 91.44 96 LEU A CA 1
ATOM 725 C C . LEU A 1 96 ? 15.042 -2.491 -16.609 1.00 91.44 96 LEU A C 1
ATOM 727 O O . LEU A 1 96 ? 15.490 -2.000 -17.644 1.00 91.44 96 LEU A O 1
ATOM 731 N N . ARG A 1 97 ? 14.101 -3.444 -16.602 1.00 91.44 97 ARG A N 1
ATOM 732 C CA . ARG A 1 97 ? 13.421 -3.913 -17.814 1.00 91.44 97 ARG A CA 1
ATOM 733 C C . ARG A 1 97 ? 12.662 -2.769 -18.475 1.00 91.44 97 ARG A C 1
ATOM 735 O O . ARG A 1 97 ? 12.872 -2.529 -19.653 1.00 91.44 97 ARG A O 1
ATOM 742 N N . TRP A 1 98 ? 11.852 -2.038 -17.712 1.00 92.75 98 TRP A N 1
ATOM 743 C CA . TRP A 1 98 ? 11.133 -0.863 -18.214 1.00 92.75 98 TRP A CA 1
ATOM 744 C C . TRP A 1 98 ? 12.072 0.204 -18.787 1.00 92.75 98 TRP A C 1
ATOM 746 O O . TRP A 1 98 ? 11.830 0.734 -19.863 1.00 92.75 98 TRP A O 1
ATOM 756 N N . ALA A 1 99 ? 13.192 0.469 -18.121 1.00 88.94 99 ALA A N 1
ATOM 757 C CA . ALA A 1 99 ? 14.170 1.456 -18.563 1.00 88.94 99 ALA A CA 1
ATOM 758 C C . ALA A 1 99 ? 14.975 1.065 -19.817 1.00 88.94 99 ALA A C 1
ATOM 760 O O . ALA A 1 99 ? 15.658 1.926 -20.375 1.00 88.94 99 ALA A O 1
ATOM 761 N N . GLY A 1 100 ? 14.987 -0.216 -20.198 1.00 85.06 100 GLY A N 1
ATOM 762 C CA . GLY A 1 100 ? 15.812 -0.740 -21.291 1.00 85.06 100 GLY A CA 1
ATOM 763 C C . GLY A 1 100 ? 15.035 -1.359 -22.451 1.00 85.06 100 GLY A C 1
ATOM 764 O O . GLY A 1 100 ? 15.647 -1.657 -23.474 1.00 85.06 100 GLY A O 1
ATOM 765 N N . ASP A 1 101 ? 13.732 -1.578 -22.294 1.00 83.75 101 ASP A N 1
ATOM 766 C CA . ASP A 1 101 ? 12.862 -2.177 -23.300 1.00 83.75 101 ASP A CA 1
ATOM 767 C C . ASP A 1 101 ? 11.808 -1.165 -23.755 1.00 83.75 101 ASP A C 1
ATOM 769 O O . ASP A 1 101 ? 10.810 -0.938 -23.072 1.00 83.75 101 ASP A O 1
ATOM 773 N N . ASP A 1 102 ? 12.012 -0.594 -24.944 1.00 77.75 102 ASP A N 1
ATOM 774 C CA . ASP A 1 102 ? 11.103 0.390 -25.545 1.00 77.75 102 ASP A CA 1
ATOM 775 C C . ASP A 1 102 ? 9.692 -0.176 -25.815 1.00 77.75 102 ASP A C 1
ATOM 777 O O . ASP A 1 102 ? 8.752 0.585 -26.050 1.00 77.75 102 ASP A O 1
ATOM 781 N N . SER A 1 103 ? 9.516 -1.505 -25.788 1.00 83.62 103 SER A N 1
ATOM 782 C CA . SER A 1 103 ? 8.212 -2.159 -25.948 1.00 83.62 103 SER A CA 1
ATOM 783 C C . SER A 1 103 ? 7.437 -2.316 -24.635 1.00 83.62 103 SER A C 1
ATOM 785 O O . SER A 1 103 ? 6.227 -2.560 -24.660 1.00 83.62 103 SER A O 1
ATOM 787 N N . PHE A 1 104 ? 8.097 -2.145 -23.485 1.00 87.75 104 PHE A N 1
ATOM 788 C CA . PHE A 1 104 ? 7.469 -2.280 -22.177 1.00 87.75 104 PHE A CA 1
ATOM 789 C C . PHE A 1 104 ? 6.961 -0.920 -21.692 1.00 87.75 104 PHE A C 1
ATOM 791 O O . PHE A 1 104 ? 7.705 -0.101 -21.160 1.00 87.75 104 PHE A O 1
ATOM 798 N N . SER A 1 105 ? 5.670 -0.657 -21.907 1.00 89.50 105 SER A N 1
ATOM 799 C CA . SER A 1 105 ? 5.069 0.638 -21.567 1.00 89.50 105 SER A CA 1
ATOM 800 C C . SER A 1 105 ? 5.078 0.921 -20.058 1.00 89.50 105 SER A C 1
ATOM 802 O O . SER A 1 105 ? 5.037 0.002 -19.236 1.00 89.50 105 SER A O 1
ATOM 804 N N . PHE A 1 106 ? 5.064 2.206 -19.688 1.00 90.12 106 PHE A N 1
ATOM 805 C CA . PHE A 1 106 ? 4.985 2.617 -18.282 1.00 90.12 106 PHE A CA 1
ATOM 806 C C . PHE A 1 106 ? 3.710 2.106 -17.597 1.00 90.12 106 PHE A C 1
ATOM 808 O O . PHE A 1 106 ? 3.778 1.658 -16.458 1.00 90.12 106 PHE A O 1
ATOM 815 N N . ASP A 1 107 ? 2.572 2.091 -18.295 1.00 92.44 107 ASP A N 1
ATOM 816 C CA . ASP A 1 107 ? 1.310 1.587 -17.740 1.00 92.44 107 ASP A CA 1
ATOM 817 C C . ASP A 1 107 ? 1.385 0.081 -17.449 1.00 92.44 107 ASP A C 1
ATOM 819 O O . ASP A 1 107 ? 0.980 -0.372 -16.378 1.00 92.44 107 ASP A O 1
ATOM 823 N N . SER A 1 108 ? 1.973 -0.700 -18.364 1.00 92.69 108 SER A N 1
ATOM 824 C CA . SER A 1 108 ? 2.215 -2.135 -18.152 1.00 92.69 108 SER A CA 1
ATOM 825 C C . SER A 1 108 ? 3.178 -2.385 -16.989 1.00 92.69 108 SER A C 1
ATOM 827 O O . SER A 1 108 ? 2.951 -3.285 -16.183 1.00 92.69 108 SER A O 1
ATOM 829 N N . PHE A 1 109 ? 4.220 -1.563 -16.866 1.00 93.25 109 PHE A N 1
ATOM 830 C CA . PHE A 1 109 ? 5.154 -1.594 -15.744 1.00 93.25 109 PHE A CA 1
ATOM 831 C C . PHE A 1 109 ? 4.467 -1.296 -14.403 1.00 93.25 109 PHE A C 1
ATOM 833 O O . PHE A 1 109 ? 4.665 -2.040 -13.440 1.00 93.25 109 PHE A O 1
ATOM 840 N N . LEU A 1 110 ? 3.651 -0.239 -14.328 1.00 93.38 110 LEU A N 1
ATOM 841 C CA . LEU A 1 110 ? 2.931 0.132 -13.108 1.00 93.38 110 LEU A CA 1
ATOM 842 C C . LEU A 1 110 ? 1.966 -0.969 -12.674 1.00 93.38 110 LEU A C 1
ATOM 844 O O . LEU A 1 110 ? 1.933 -1.322 -11.494 1.00 93.38 110 LEU A O 1
ATOM 848 N N . GLN A 1 111 ? 1.230 -1.539 -13.628 1.00 93.38 111 GLN A N 1
ATOM 849 C CA . GLN A 1 111 ? 0.346 -2.670 -13.376 1.00 93.38 111 GLN A CA 1
ATOM 850 C C . GLN A 1 111 ? 1.132 -3.860 -12.809 1.00 93.38 111 GLN A C 1
ATOM 852 O O . GLN A 1 111 ? 0.749 -4.430 -11.791 1.00 93.38 111 GLN A O 1
ATOM 857 N N . GLU A 1 112 ? 2.281 -4.195 -13.399 1.00 94.25 112 GLU A N 1
ATOM 858 C CA . GLU A 1 112 ? 3.095 -5.323 -12.947 1.00 94.25 112 GLU A CA 1
ATOM 859 C C . GLU A 1 112 ? 3.743 -5.080 -11.569 1.00 94.25 112 GLU A C 1
ATOM 861 O O . GLU A 1 112 ? 3.826 -6.007 -10.759 1.00 94.25 112 GLU A O 1
ATOM 866 N N . MET A 1 113 ? 4.139 -3.840 -11.250 1.00 92.00 113 MET A N 1
ATOM 867 C CA . MET A 1 113 ? 4.581 -3.454 -9.901 1.00 92.00 113 MET A CA 1
ATOM 868 C C . MET A 1 113 ? 3.457 -3.639 -8.873 1.00 92.00 113 MET A C 1
ATOM 870 O O . MET A 1 113 ? 3.679 -4.223 -7.808 1.00 92.00 113 MET A O 1
ATOM 874 N N . GLN A 1 114 ? 2.248 -3.180 -9.201 1.00 90.12 114 GLN A N 1
ATOM 875 C CA . GLN A 1 114 ? 1.077 -3.292 -8.335 1.00 90.12 114 GLN A CA 1
ATOM 876 C C . GLN A 1 114 ? 0.669 -4.756 -8.119 1.00 90.12 114 GLN A C 1
ATOM 878 O O . GLN A 1 114 ? 0.422 -5.160 -6.983 1.00 90.12 114 GLN A O 1
ATOM 883 N N . ASP A 1 115 ? 0.650 -5.573 -9.171 1.00 88.69 115 ASP A N 1
ATOM 884 C CA . ASP A 1 115 ? 0.210 -6.969 -9.094 1.00 88.69 115 ASP A CA 1
ATOM 885 C C . ASP A 1 115 ? 1.213 -7.855 -8.343 1.00 88.69 115 ASP A C 1
ATOM 887 O O . ASP A 1 115 ? 0.823 -8.701 -7.528 1.00 88.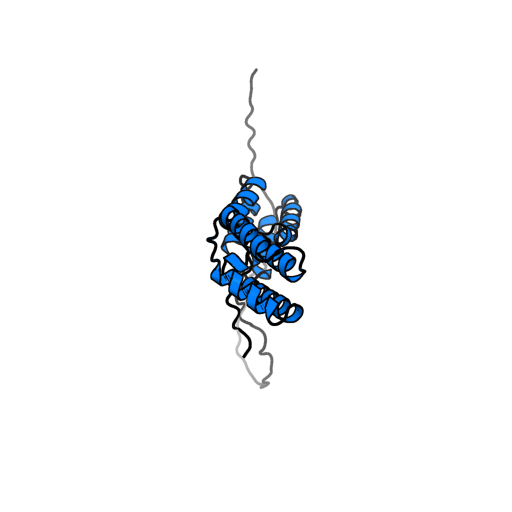69 115 ASP A O 1
ATOM 891 N N . ARG A 1 116 ? 2.518 -7.655 -8.585 1.00 90.00 116 ARG A N 1
ATOM 892 C CA . ARG A 1 116 ? 3.580 -8.467 -7.969 1.00 90.00 116 ARG A CA 1
ATOM 893 C C . ARG A 1 116 ? 3.840 -8.094 -6.517 1.00 90.00 116 ARG A C 1
ATOM 895 O O . ARG A 1 116 ? 4.033 -8.984 -5.690 1.00 90.00 116 ARG A O 1
ATOM 902 N N . PHE A 1 117 ? 3.871 -6.800 -6.205 1.00 86.50 117 PHE A N 1
ATOM 903 C CA . PHE A 1 117 ? 4.301 -6.319 -4.890 1.00 86.50 117 PHE A CA 1
ATOM 904 C C . PHE A 1 117 ? 3.146 -5.828 -4.013 1.00 86.50 117 PHE A C 1
ATOM 906 O O . PHE A 1 117 ? 3.330 -5.685 -2.802 1.00 86.50 117 PHE A O 1
ATOM 913 N N . LYS A 1 118 ? 1.943 -5.668 -4.582 1.00 85.62 118 LYS A N 1
ATOM 914 C CA . LYS A 1 118 ? 0.687 -5.391 -3.871 1.00 85.62 118 LYS A CA 1
ATOM 915 C C . LYS A 1 118 ? 0.849 -4.240 -2.876 1.00 85.62 118 LYS A C 1
ATOM 917 O O . LYS A 1 118 ? 1.265 -3.151 -3.244 1.00 85.62 118 LYS A O 1
ATOM 922 N N . GLU A 1 119 ? 0.571 -4.499 -1.604 1.00 78.69 119 GLU A N 1
ATOM 923 C CA . GLU A 1 119 ? 0.616 -3.533 -0.503 1.00 78.69 119 GLU A CA 1
ATOM 924 C C . GLU A 1 119 ? 2.034 -2.992 -0.226 1.00 78.69 119 GLU A C 1
ATOM 926 O O . GLU A 1 119 ? 2.176 -1.908 0.338 1.00 78.69 119 GLU A O 1
ATOM 931 N N . ARG A 1 120 ? 3.098 -3.703 -0.646 1.00 81.19 120 ARG A N 1
ATOM 932 C CA . ARG A 1 120 ? 4.487 -3.208 -0.540 1.00 81.19 120 ARG A CA 1
ATOM 933 C C . ARG A 1 120 ? 4.784 -2.113 -1.565 1.00 81.19 120 ARG A C 1
ATOM 935 O O . ARG A 1 120 ? 5.741 -1.358 -1.385 1.00 81.19 120 ARG A O 1
ATOM 942 N N . TYR A 1 121 ? 4.007 -2.033 -2.646 1.00 86.25 121 TYR A N 1
ATOM 943 C CA . TYR A 1 121 ? 4.169 -1.001 -3.657 1.00 86.25 121 TYR A CA 1
ATOM 944 C C . TYR A 1 121 ? 3.410 0.265 -3.260 1.00 86.25 121 TYR A C 1
ATOM 946 O O . TYR A 1 121 ? 2.187 0.287 -3.169 1.00 86.25 121 TYR A O 1
ATOM 954 N N . LYS A 1 122 ? 4.162 1.345 -3.042 1.00 86.56 122 LYS A N 1
ATOM 955 C CA . LYS A 1 122 ? 3.634 2.697 -2.837 1.00 86.56 122 LYS A CA 1
ATOM 956 C C . LYS A 1 122 ? 4.238 3.592 -3.914 1.00 86.56 122 LYS A C 1
ATOM 958 O O . LYS A 1 122 ? 5.451 3.794 -3.917 1.00 86.56 122 LYS A O 1
ATOM 963 N N . PHE A 1 123 ? 3.414 4.102 -4.834 1.00 85.75 123 PHE A N 1
ATOM 964 C CA . PHE A 1 123 ? 3.876 4.896 -5.984 1.00 85.75 123 PHE A CA 1
ATOM 965 C C . PHE A 1 123 ? 4.763 6.077 -5.562 1.00 85.75 123 PHE A C 1
ATOM 967 O O . PHE A 1 123 ? 5.815 6.305 -6.157 1.00 85.75 123 PHE A O 1
ATOM 974 N N . ASP A 1 124 ? 4.387 6.783 -4.491 1.00 87.12 124 ASP A N 1
ATOM 975 C CA . ASP A 1 124 ? 5.125 7.951 -3.999 1.00 87.12 124 ASP A CA 1
ATOM 976 C C . ASP A 1 124 ? 6.569 7.635 -3.597 1.00 87.12 124 ASP A C 1
ATOM 978 O O . ASP A 1 124 ? 7.453 8.464 -3.808 1.00 87.12 124 ASP A O 1
ATOM 982 N N . ASN A 1 125 ? 6.840 6.414 -3.124 1.00 87.69 125 ASN A N 1
ATOM 983 C CA . ASN A 1 125 ? 8.197 5.991 -2.777 1.00 87.69 125 ASN A CA 1
ATOM 984 C C . ASN A 1 125 ? 9.098 5.859 -4.019 1.00 87.69 125 ASN A C 1
ATOM 986 O O . ASN A 1 125 ? 10.314 5.978 -3.915 1.00 87.69 125 ASN A O 1
ATOM 990 N N . TRP A 1 126 ? 8.511 5.627 -5.196 1.00 90.12 126 TRP A N 1
ATOM 991 C CA . TRP A 1 126 ? 9.228 5.425 -6.458 1.00 90.12 126 TRP A CA 1
ATOM 992 C C . TRP A 1 126 ? 9.182 6.636 -7.394 1.00 90.12 126 TRP A C 1
ATOM 994 O O . TRP A 1 126 ? 9.947 6.710 -8.356 1.00 90.12 126 TRP A O 1
ATOM 1004 N N . LYS A 1 127 ? 8.316 7.612 -7.110 1.00 90.38 127 LYS A N 1
ATOM 1005 C CA . LYS A 1 127 ? 8.064 8.792 -7.947 1.00 90.38 127 LYS A CA 1
ATOM 1006 C C . LYS A 1 127 ? 9.339 9.540 -8.339 1.00 90.38 127 LYS A C 1
ATOM 1008 O O . LYS A 1 127 ? 9.487 9.941 -9.492 1.00 90.38 127 LYS A O 1
ATOM 1013 N N . THR A 1 128 ? 10.272 9.711 -7.402 1.00 89.94 128 THR A N 1
ATOM 1014 C CA . THR A 1 128 ? 11.558 10.374 -7.669 1.00 89.94 128 THR A CA 1
ATOM 1015 C C . THR A 1 128 ? 12.386 9.603 -8.695 1.00 89.94 128 THR A C 1
ATOM 1017 O O . THR A 1 128 ? 12.892 10.211 -9.638 1.00 89.94 128 THR A O 1
ATOM 1020 N N . ILE A 1 129 ? 12.461 8.274 -8.567 1.00 90.75 129 ILE A N 1
ATOM 1021 C CA . ILE A 1 129 ? 13.161 7.403 -9.519 1.00 90.75 129 ILE A CA 1
ATOM 1022 C C . ILE A 1 129 ? 12.494 7.479 -10.893 1.00 90.75 129 ILE A C 1
ATOM 1024 O O . ILE A 1 129 ? 13.174 7.711 -11.888 1.00 90.75 129 ILE A O 1
ATOM 1028 N N . PHE A 1 130 ? 11.165 7.377 -10.966 1.00 91.75 130 PHE A N 1
ATOM 1029 C CA . PHE A 1 130 ? 10.442 7.448 -12.240 1.00 91.75 130 PHE A CA 1
ATOM 1030 C C . PHE A 1 130 ? 10.686 8.771 -12.965 1.00 91.75 130 PHE A C 1
ATOM 1032 O O . PHE A 1 130 ? 11.024 8.771 -14.146 1.00 91.75 130 PHE A O 1
ATOM 1039 N N . ASN A 1 131 ? 10.612 9.897 -12.253 1.00 91.31 131 ASN A N 1
ATOM 1040 C CA . ASN A 1 131 ? 10.894 11.213 -12.827 1.00 91.31 131 ASN A CA 1
ATOM 1041 C C . ASN A 1 131 ? 12.319 11.311 -13.393 1.00 91.31 131 ASN A C 1
ATOM 1043 O O . ASN A 1 131 ? 12.527 11.903 -14.453 1.00 91.31 131 ASN A O 1
ATOM 1047 N N . GLN A 1 132 ? 13.302 10.726 -12.704 1.00 89.25 132 GLN A N 1
ATOM 1048 C CA . GLN A 1 132 ? 14.683 10.685 -13.181 1.00 89.25 132 GLN A CA 1
ATOM 1049 C C . GLN A 1 132 ? 14.835 9.815 -14.437 1.00 89.25 132 GLN A C 1
ATOM 1051 O O . GLN A 1 132 ? 15.500 10.238 -15.381 1.00 89.25 132 GLN A O 1
ATOM 1056 N N . VAL A 1 133 ? 14.187 8.647 -14.482 1.00 88.50 133 VAL A N 1
ATOM 1057 C CA . VAL A 1 133 ? 14.167 7.761 -15.660 1.00 88.50 133 VAL A CA 1
ATOM 1058 C C . VAL A 1 133 ? 13.547 8.478 -16.862 1.00 88.50 133 VAL A C 1
ATOM 1060 O O . VAL A 1 133 ? 14.160 8.508 -17.926 1.00 88.50 133 VAL A O 1
ATOM 1063 N N . PHE A 1 134 ? 12.392 9.133 -16.697 1.00 87.00 134 PHE A N 1
ATOM 1064 C CA . PHE A 1 134 ? 11.758 9.899 -17.777 1.00 87.00 134 PHE A CA 1
ATOM 1065 C C . PHE A 1 134 ? 12.659 11.017 -18.304 1.00 87.00 134 PHE A C 1
ATOM 1067 O O . PHE A 1 134 ? 12.767 11.206 -19.514 1.00 87.00 134 PHE A O 1
ATOM 1074 N N . LYS A 1 135 ? 13.353 11.730 -17.411 1.00 86.44 135 LYS A N 1
ATOM 1075 C CA . LYS A 1 135 ? 14.305 12.773 -17.808 1.00 86.44 135 LYS A CA 1
ATOM 1076 C C . LYS A 1 135 ? 15.492 12.195 -18.591 1.00 86.44 135 LYS A C 1
ATOM 1078 O O . LYS A 1 135 ? 15.863 12.744 -19.624 1.00 86.44 135 LYS A O 1
ATOM 1083 N N . ALA A 1 136 ? 16.052 11.079 -18.126 1.00 85.25 136 ALA A N 1
ATOM 1084 C CA . ALA A 1 136 ? 17.184 10.399 -18.758 1.00 85.25 136 ALA A CA 1
ATOM 1085 C C . ALA A 1 136 ? 16.822 9.694 -20.078 1.00 85.25 136 ALA A C 1
ATOM 1087 O O . ALA A 1 136 ? 17.703 9.459 -20.908 1.00 85.25 136 ALA A O 1
ATOM 1088 N N . SER A 1 137 ? 15.537 9.401 -20.309 1.00 81.62 137 SER A N 1
ATOM 1089 C CA . SER A 1 137 ? 15.046 8.810 -21.560 1.00 81.62 137 SER A CA 1
ATOM 1090 C C . SER A 1 137 ? 15.355 9.679 -22.777 1.00 81.62 137 SER A C 1
ATOM 1092 O O . SER A 1 137 ? 15.675 9.152 -23.838 1.00 81.62 137 SER A O 1
ATOM 1094 N N . CYS A 1 138 ? 15.325 11.005 -22.626 1.00 71.00 138 CYS A N 1
ATOM 1095 C CA . CYS A 1 138 ? 15.686 11.937 -23.696 1.00 71.00 138 CYS A CA 1
ATOM 1096 C C . CYS A 1 138 ? 17.189 11.911 -24.032 1.00 71.00 138 CYS A C 1
ATOM 1098 O O . CYS A 1 138 ? 17.590 12.342 -25.110 1.00 71.00 138 CYS A O 1
ATOM 1100 N N . GLU A 1 139 ? 18.020 11.419 -23.111 1.00 73.19 139 GLU A N 1
ATOM 1101 C CA . GLU A 1 139 ? 19.484 11.424 -23.194 1.00 73.19 139 GLU A CA 1
ATOM 1102 C C . GLU A 1 139 ? 20.062 10.033 -23.521 1.00 73.19 139 GLU A C 1
ATOM 1104 O O . GLU A 1 139 ? 21.267 9.897 -23.737 1.00 73.19 139 GLU A O 1
ATOM 1109 N N . GLY A 1 140 ? 19.224 8.987 -23.551 1.00 74.94 140 GLY A N 1
ATOM 1110 C CA . GLY A 1 140 ? 19.647 7.600 -23.774 1.00 74.94 140 GLY A CA 1
ATOM 1111 C C . GLY A 1 140 ? 20.474 7.009 -22.623 1.00 74.94 140 GLY A C 1
ATOM 1112 O O . GLY A 1 140 ? 21.232 6.058 -22.820 1.00 74.94 140 GLY A O 1
ATOM 1113 N N . THR A 1 141 ? 20.375 7.576 -21.417 1.00 84.94 141 THR A N 1
ATOM 1114 C CA . THR A 1 141 ? 21.182 7.193 -20.239 1.00 84.94 141 THR A CA 1
ATOM 1115 C C . THR A 1 141 ? 20.382 6.455 -19.163 1.00 84.94 141 THR A C 1
ATOM 1117 O O . THR A 1 141 ? 20.923 6.117 -18.108 1.00 84.94 141 THR A O 1
ATOM 1120 N N . THR A 1 142 ? 19.123 6.123 -19.448 1.00 88.56 142 THR A N 1
ATOM 1121 C CA . THR A 1 142 ? 18.141 5.552 -18.520 1.00 88.56 142 THR A CA 1
ATOM 1122 C C . THR A 1 142 ? 18.653 4.337 -17.740 1.00 88.56 142 THR A C 1
ATOM 1124 O O . THR A 1 142 ? 18.629 4.325 -16.512 1.00 88.56 142 THR A O 1
ATOM 1127 N N . VAL A 1 143 ? 19.208 3.336 -18.429 1.00 87.69 143 VAL A N 1
ATOM 1128 C CA . VAL A 1 143 ? 19.722 2.101 -17.804 1.00 87.69 143 VAL A CA 1
ATOM 1129 C C . VAL A 1 143 ? 20.898 2.377 -16.857 1.00 87.69 143 VAL A C 1
ATOM 1131 O O . VAL A 1 143 ? 21.020 1.732 -15.815 1.00 87.69 143 VAL A O 1
ATOM 1134 N N . LYS A 1 144 ? 21.768 3.342 -17.191 1.00 88.50 144 LYS A N 1
ATOM 1135 C CA . LYS A 1 144 ? 22.888 3.734 -16.317 1.00 88.50 144 LYS A CA 1
ATOM 1136 C C . LYS A 1 144 ? 22.378 4.408 -15.047 1.00 88.50 144 LYS A C 1
ATOM 1138 O O . LYS A 1 144 ? 22.886 4.105 -13.972 1.00 88.50 144 LYS A O 1
ATOM 1143 N N . LEU A 1 145 ? 21.367 5.269 -15.175 1.00 91.56 145 LEU A N 1
ATOM 1144 C CA . LEU A 1 145 ? 20.731 5.934 -14.042 1.00 91.56 145 LEU A CA 1
ATOM 1145 C C . LEU A 1 145 ? 20.070 4.919 -13.106 1.00 91.56 145 LEU A C 1
ATOM 1147 O O . LEU A 1 145 ? 20.320 4.951 -11.905 1.00 91.56 145 LEU A O 1
ATOM 1151 N N . VAL A 1 146 ? 19.302 3.971 -13.653 1.00 90.56 146 VAL A N 1
ATOM 1152 C CA . VAL A 1 146 ? 18.659 2.923 -12.846 1.00 90.56 146 VAL A CA 1
ATOM 1153 C C . VAL A 1 146 ? 19.699 2.077 -12.116 1.00 90.56 146 VAL A C 1
ATOM 1155 O O . VAL A 1 146 ? 19.548 1.844 -10.924 1.00 90.56 146 VAL A O 1
ATOM 1158 N N . ARG A 1 147 ? 20.795 1.667 -12.773 1.00 90.50 147 ARG A N 1
ATOM 1159 C CA . ARG A 1 147 ? 21.868 0.920 -12.090 1.00 90.50 147 ARG A CA 1
ATOM 1160 C C . ARG A 1 147 ? 22.532 1.720 -10.968 1.00 90.50 147 ARG A C 1
ATOM 1162 O O . ARG A 1 147 ? 22.840 1.137 -9.936 1.00 90.50 147 ARG A O 1
ATOM 1169 N N . ALA A 1 148 ? 22.750 3.021 -11.156 1.00 88.75 148 ALA A N 1
ATOM 1170 C CA . ALA A 1 148 ? 23.299 3.874 -10.105 1.00 88.75 148 ALA A CA 1
ATOM 1171 C C . ALA A 1 148 ? 22.348 3.955 -8.899 1.00 88.75 148 ALA A C 1
ATOM 1173 O O . ALA A 1 148 ? 22.786 3.756 -7.768 1.00 88.75 148 ALA A O 1
ATOM 1174 N N . ALA A 1 149 ? 21.048 4.136 -9.147 1.00 89.81 149 ALA A N 1
ATOM 1175 C CA . ALA A 1 149 ? 20.031 4.136 -8.099 1.00 89.81 149 ALA A CA 1
ATOM 1176 C C . ALA A 1 149 ? 19.939 2.778 -7.377 1.00 89.81 149 ALA A C 1
ATOM 1178 O O . ALA A 1 149 ? 19.855 2.730 -6.154 1.00 89.81 149 ALA A O 1
ATOM 1179 N N . MET A 1 150 ? 20.048 1.658 -8.101 1.00 91.12 150 MET A N 1
ATOM 1180 C CA . MET A 1 150 ? 20.121 0.326 -7.486 1.00 91.12 150 MET A CA 1
ATOM 1181 C C . MET A 1 150 ? 21.311 0.186 -6.525 1.00 91.12 150 MET A C 1
ATOM 1183 O O . MET A 1 150 ? 21.183 -0.462 -5.490 1.00 91.12 150 MET A O 1
ATOM 1187 N N . SER A 1 151 ? 22.472 0.762 -6.851 1.00 88.06 151 SER A N 1
ATOM 1188 C CA . SER A 1 151 ? 23.630 0.772 -5.945 1.00 88.06 151 SER A CA 1
ATOM 1189 C C . SER A 1 151 ? 23.410 1.669 -4.725 1.00 88.06 151 SER A C 1
ATOM 1191 O O . SER A 1 151 ? 23.778 1.278 -3.623 1.00 88.06 151 SER A O 1
ATOM 1193 N N . GLU A 1 152 ? 22.793 2.840 -4.900 1.00 86.62 152 GLU A N 1
ATOM 1194 C CA . GLU A 1 152 ? 22.455 3.752 -3.796 1.00 86.62 152 GLU A CA 1
ATOM 1195 C C . GLU A 1 152 ? 21.494 3.103 -2.792 1.00 86.62 152 GLU A C 1
ATOM 1197 O O . GLU A 1 152 ? 21.682 3.214 -1.584 1.00 86.62 152 GLU A O 1
ATOM 1202 N N . HIS A 1 153 ? 20.514 2.350 -3.292 1.00 84.50 153 HIS A N 1
ATOM 1203 C CA . HIS A 1 153 ? 19.558 1.613 -2.471 1.00 84.50 153 HIS A CA 1
ATOM 1204 C C . HIS A 1 153 ? 20.067 0.237 -2.000 1.0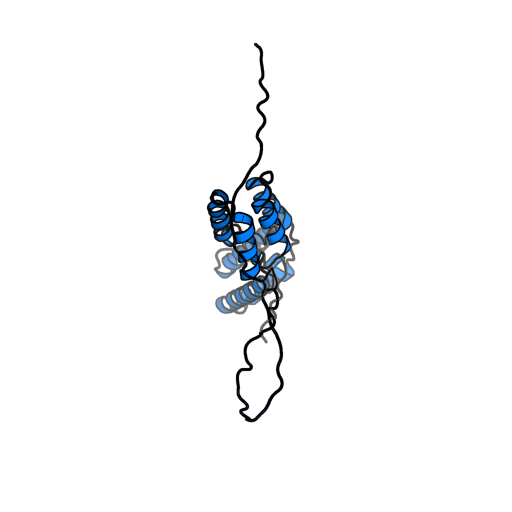0 84.50 153 HIS A C 1
ATOM 1206 O O . HIS A 1 153 ? 19.283 -0.582 -1.528 1.00 84.50 153 HIS A O 1
ATOM 1212 N N . GLY A 1 154 ? 21.368 -0.045 -2.135 1.00 80.88 154 GLY A N 1
ATOM 1213 C CA . GLY A 1 154 ? 21.989 -1.269 -1.613 1.00 80.88 154 GLY A CA 1
ATOM 1214 C C . GLY A 1 154 ? 21.567 -2.567 -2.315 1.00 80.88 154 GLY A C 1
ATOM 1215 O O . GLY A 1 154 ? 21.851 -3.653 -1.820 1.00 80.88 154 GLY A O 1
ATOM 1216 N N . VAL A 1 155 ? 20.906 -2.477 -3.471 1.00 81.31 155 VAL A N 1
ATOM 1217 C CA . VAL A 1 155 ? 20.387 -3.629 -4.232 1.00 81.31 155 VAL A CA 1
ATOM 1218 C C . VAL A 1 155 ? 21.478 -4.285 -5.063 1.00 81.31 155 VAL A C 1
ATOM 1220 O O . VAL A 1 155 ? 21.530 -5.507 -5.210 1.00 81.31 155 VAL A O 1
ATOM 1223 N N . LEU A 1 156 ? 22.369 -3.466 -5.613 1.00 76.31 156 LEU A N 1
ATOM 1224 C CA . LEU A 1 156 ? 23.646 -3.943 -6.111 1.00 76.31 156 LEU A CA 1
ATOM 1225 C C . LEU A 1 156 ? 24.638 -3.797 -4.967 1.00 76.31 156 LEU A C 1
ATOM 1227 O O . LEU A 1 156 ? 24.941 -2.673 -4.570 1.00 76.31 156 LEU A O 1
ATOM 1231 N N . ASN A 1 157 ? 25.179 -4.917 -4.479 1.00 56.19 157 ASN A N 1
ATOM 1232 C CA . ASN A 1 157 ? 26.425 -4.861 -3.721 1.00 56.19 157 ASN A CA 1
ATOM 1233 C C . ASN A 1 157 ? 27.398 -3.996 -4.536 1.00 56.19 157 ASN A C 1
ATOM 1235 O O . ASN A 1 157 ? 27.559 -4.268 -5.737 1.00 56.19 157 ASN A O 1
ATOM 1239 N N . PRO A 1 158 ? 28.025 -2.957 -3.954 1.00 46.00 158 PRO A N 1
ATOM 1240 C CA . PRO A 1 158 ? 29.104 -2.292 -4.660 1.00 46.00 158 PRO A CA 1
ATOM 1241 C C . PRO A 1 158 ? 30.111 -3.377 -5.065 1.00 46.00 158 PRO A C 1
ATOM 1243 O O . PRO A 1 158 ? 30.309 -4.329 -4.299 1.00 46.00 158 PRO A O 1
ATOM 1246 N N . PRO A 1 159 ? 30.744 -3.300 -6.251 1.00 40.28 159 PRO A N 1
ATOM 1247 C CA . PRO A 1 159 ? 31.942 -4.091 -6.449 1.00 40.28 159 PRO A CA 1
ATOM 1248 C C . PRO A 1 159 ? 32.855 -3.723 -5.285 1.00 40.28 159 PRO A C 1
ATOM 1250 O O . PRO A 1 159 ? 33.177 -2.548 -5.109 1.00 40.28 159 PRO A O 1
ATOM 1253 N N . SER A 1 160 ? 33.181 -4.704 -4.444 1.00 44.00 160 SER A N 1
ATOM 1254 C CA . SER A 1 160 ? 34.182 -4.556 -3.401 1.00 44.00 160 SER A CA 1
ATOM 1255 C C . SER A 1 160 ? 35.473 -4.176 -4.108 1.00 44.00 160 SER A C 1
ATOM 1257 O O . SER A 1 160 ? 36.200 -5.042 -4.589 1.00 44.00 160 SER A O 1
ATOM 1259 N N . VAL A 1 161 ? 35.716 -2.879 -4.273 1.00 41.69 161 VAL A N 1
ATOM 1260 C CA . VAL A 1 161 ? 37.010 -2.389 -4.717 1.00 41.69 161 VAL A CA 1
ATOM 1261 C C . VAL A 1 161 ? 37.945 -2.769 -3.574 1.00 41.69 161 VAL A C 1
ATOM 1263 O O . VAL A 1 161 ? 37.696 -2.336 -2.446 1.00 41.69 161 VAL A O 1
ATOM 1266 N N . PRO A 1 162 ? 38.962 -3.622 -3.793 1.00 41.31 162 PRO A N 1
ATOM 1267 C CA . PRO A 1 162 ? 39.985 -3.810 -2.784 1.00 41.31 162 PRO A CA 1
ATOM 1268 C C . PRO A 1 162 ? 40.590 -2.433 -2.541 1.00 41.31 162 PRO A C 1
ATOM 1270 O O . PRO A 1 162 ? 41.006 -1.773 -3.496 1.00 41.31 162 PRO A O 1
ATOM 1273 N N . ASP A 1 163 ? 40.580 -1.996 -1.287 1.00 39.22 163 ASP A N 1
ATOM 1274 C CA . ASP A 1 163 ? 41.226 -0.771 -0.842 1.00 39.22 163 ASP A CA 1
ATOM 1275 C C . ASP A 1 163 ? 42.735 -0.896 -1.098 1.00 39.22 163 ASP A C 1
ATOM 1277 O O . ASP A 1 163 ? 43.516 -1.372 -0.276 1.00 39.22 163 ASP A O 1
ATOM 1281 N N . LEU A 1 164 ? 43.141 -0.560 -2.319 1.00 44.84 164 LEU A N 1
ATOM 1282 C CA . LEU A 1 164 ? 44.523 -0.364 -2.701 1.00 44.84 164 LEU A CA 1
ATOM 1283 C C . LEU A 1 164 ? 44.789 1.128 -2.614 1.00 44.84 164 LEU A C 1
ATOM 1285 O O . LEU A 1 164 ? 44.877 1.784 -3.650 1.00 44.84 164 LEU A O 1
ATOM 1289 N N . SER A 1 165 ? 44.899 1.668 -1.400 1.00 46.28 165 SER A N 1
ATOM 1290 C CA . SER A 1 165 ? 45.875 2.717 -1.079 1.00 46.28 165 SER A CA 1
ATOM 1291 C C . SER A 1 165 ? 45.785 3.148 0.386 1.00 46.28 165 SER A C 1
ATOM 1293 O O . SER A 1 165 ? 45.354 4.255 0.694 1.00 46.28 165 SER A O 1
ATOM 1295 N N . LEU A 1 166 ? 46.331 2.335 1.294 1.00 42.59 166 LEU A N 1
ATOM 1296 C CA . LEU A 1 166 ? 46.994 2.892 2.476 1.00 42.59 166 LEU A CA 1
ATOM 1297 C C . LEU A 1 166 ? 48.189 2.029 2.889 1.00 42.59 166 LEU A C 1
ATOM 1299 O O . LEU A 1 166 ? 48.160 1.262 3.843 1.00 42.59 166 LEU A O 1
ATOM 1303 N N . SER A 1 167 ? 49.271 2.140 2.122 1.00 40.62 167 SER A N 1
ATOM 1304 C CA . SER A 1 167 ? 50.620 1.744 2.546 1.00 40.62 167 SER A CA 1
ATOM 1305 C C . SER A 1 167 ? 51.654 2.578 1.792 1.00 40.62 167 SER A C 1
ATOM 1307 O O . SER A 1 167 ? 52.439 2.078 0.996 1.00 40.62 167 SER A O 1
ATOM 1309 N N . GLN A 1 168 ? 51.645 3.886 2.043 1.00 45.28 168 GLN A N 1
ATOM 1310 C CA . GLN A 1 168 ? 52.853 4.697 1.933 1.00 45.28 168 GLN A CA 1
ATOM 1311 C C . GLN A 1 168 ? 53.282 5.081 3.346 1.00 45.28 168 GLN A C 1
ATOM 1313 O O . GLN A 1 168 ? 52.792 6.050 3.916 1.00 45.28 168 GLN A O 1
ATOM 1318 N N . ALA A 1 169 ? 54.203 4.300 3.906 1.00 37.94 169 ALA A N 1
ATOM 1319 C CA . ALA A 1 169 ? 55.041 4.718 5.021 1.00 37.94 169 ALA A CA 1
ATOM 1320 C C . ALA A 1 169 ? 56.369 3.943 4.978 1.00 37.94 169 ALA A C 1
ATOM 1322 O O . ALA A 1 169 ? 56.497 2.857 5.526 1.00 37.94 169 ALA A O 1
ATOM 1323 N N . LEU A 1 170 ? 57.312 4.538 4.242 1.00 38.66 170 LEU A N 1
ATOM 1324 C CA . LEU A 1 170 ? 58.748 4.656 4.520 1.00 38.66 170 LEU A CA 1
ATOM 1325 C C . LEU A 1 170 ? 59.523 3.417 5.011 1.00 38.66 170 LEU A C 1
ATOM 1327 O O . LEU A 1 170 ? 59.420 3.015 6.165 1.00 38.66 170 LEU A O 1
ATOM 1331 N N . SER A 1 171 ? 60.510 3.000 4.213 1.00 37.50 171 SER A N 1
ATOM 1332 C CA . SER A 1 171 ? 61.846 2.772 4.772 1.00 37.50 171 SER A CA 1
ATOM 1333 C C . SER A 1 171 ? 62.935 3.116 3.756 1.00 37.50 171 SER A C 1
ATOM 1335 O O . SER A 1 171 ? 62.950 2.624 2.631 1.00 37.50 171 SER A O 1
ATOM 1337 N N . SER A 1 172 ? 63.799 4.025 4.195 1.00 42.31 172 SER A N 1
ATOM 1338 C CA . SER A 1 172 ? 64.993 4.554 3.546 1.00 42.31 172 SER A CA 1
ATOM 1339 C C . SER A 1 172 ? 66.163 3.587 3.743 1.00 42.31 172 SER A C 1
ATOM 1341 O O . SER A 1 172 ? 66.346 3.077 4.847 1.00 42.31 172 SER A O 1
ATOM 1343 N N . GLY A 1 173 ? 66.993 3.386 2.720 1.00 34.66 173 GLY A N 1
ATOM 1344 C CA . GLY A 1 173 ? 68.232 2.613 2.825 1.00 34.66 173 GLY A CA 1
ATOM 1345 C C . GLY A 1 173 ? 68.966 2.536 1.490 1.00 34.66 173 GLY A C 1
ATOM 1346 O O . GLY A 1 173 ? 68.445 1.985 0.532 1.00 34.66 173 GLY A O 1
ATOM 1347 N N . ASP A 1 174 ? 70.137 3.153 1.464 1.00 38.12 174 ASP A N 1
ATOM 1348 C CA . ASP A 1 174 ? 70.944 3.595 0.324 1.00 38.12 174 ASP A CA 1
ATOM 1349 C C . ASP A 1 174 ? 71.890 2.511 -0.253 1.00 38.12 174 ASP A C 1
ATOM 1351 O O . ASP A 1 174 ? 72.167 1.527 0.433 1.00 38.12 174 ASP A O 1
ATOM 1355 N N . LEU A 1 175 ? 72.479 2.809 -1.431 1.00 34.94 175 LEU A N 1
ATOM 1356 C CA . LEU A 1 175 ? 73.719 2.250 -2.044 1.00 34.94 175 LEU A CA 1
ATOM 1357 C C . LEU A 1 175 ? 73.686 0.807 -2.631 1.00 34.94 175 LEU A C 1
ATOM 1359 O O . LEU A 1 175 ? 73.209 -0.115 -1.989 1.00 34.94 175 LEU A O 1
ATOM 1363 N N . VAL A 1 176 ? 74.289 0.445 -3.780 1.00 37.53 176 VAL A N 1
ATOM 1364 C CA . VAL A 1 176 ? 74.932 1.133 -4.919 1.00 37.53 176 VAL A CA 1
ATOM 1365 C C . VAL A 1 176 ? 75.295 0.079 -6.003 1.00 37.53 176 VAL A C 1
ATOM 1367 O O . VAL A 1 176 ? 75.423 -1.102 -5.697 1.00 37.53 176 VAL A O 1
ATOM 1370 N N . ASP A 1 177 ? 75.500 0.561 -7.236 1.00 36.53 177 ASP A N 1
ATOM 1371 C CA . ASP A 1 177 ? 76.272 0.016 -8.377 1.00 36.53 177 ASP A CA 1
ATOM 1372 C C . ASP A 1 177 ? 75.790 -1.142 -9.292 1.00 36.53 177 ASP A C 1
ATOM 1374 O O . ASP A 1 177 ? 75.882 -2.329 -8.999 1.00 36.53 177 ASP A O 1
ATOM 1378 N N . ASN A 1 178 ? 75.467 -0.710 -10.524 1.00 34.28 178 ASN A N 1
ATOM 1379 C CA . ASN A 1 178 ? 76.216 -0.962 -11.769 1.00 34.28 178 ASN A CA 1
ATOM 1380 C C . ASN A 1 178 ? 76.148 -2.353 -12.441 1.00 34.28 178 ASN A C 1
ATOM 1382 O O . ASN A 1 178 ? 76.870 -3.271 -12.072 1.00 34.28 178 ASN A O 1
ATOM 1386 N N . ALA A 1 179 ? 75.409 -2.440 -13.556 1.00 33.56 179 ALA A N 1
ATOM 1387 C CA . ALA A 1 179 ? 75.973 -2.822 -14.859 1.00 33.56 179 ALA A CA 1
ATOM 1388 C C . ALA A 1 179 ? 74.940 -2.669 -15.994 1.00 33.56 179 ALA A C 1
ATOM 1390 O O . ALA A 1 179 ? 73.839 -3.212 -15.972 1.00 33.56 179 ALA A O 1
ATOM 1391 N N . SER A 1 180 ? 75.369 -1.908 -16.993 1.00 36.31 180 SER A N 1
ATOM 1392 C CA . SER A 1 180 ? 74.822 -1.614 -18.314 1.00 36.31 180 SER A CA 1
ATOM 1393 C C . SER A 1 180 ? 74.162 -2.780 -19.072 1.00 36.31 180 SER A C 1
ATOM 1395 O O . SER A 1 180 ? 74.721 -3.870 -19.125 1.00 36.31 180 SER A O 1
ATOM 1397 N N . HIS A 1 181 ? 73.076 -2.515 -19.813 1.00 32.69 181 HIS A N 1
ATOM 1398 C CA . HIS A 1 181 ? 73.135 -2.262 -21.268 1.00 32.69 181 HIS A CA 1
ATOM 1399 C C . HIS A 1 181 ? 71.754 -2.298 -21.967 1.00 32.69 181 HIS A C 1
ATOM 1401 O O . HIS A 1 181 ? 71.015 -3.271 -21.882 1.00 32.69 181 HIS A O 1
ATOM 1407 N N . THR A 1 182 ? 71.529 -1.256 -22.779 1.00 34.12 182 THR A N 1
ATOM 1408 C CA . THR A 1 182 ? 70.842 -1.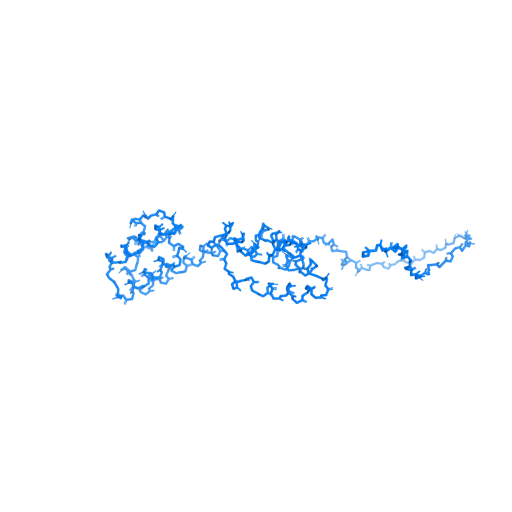270 -24.089 1.00 34.12 182 THR A CA 1
ATOM 1409 C C . THR A 1 182 ? 69.302 -1.242 -24.132 1.00 34.12 182 THR A C 1
ATOM 1411 O O . THR A 1 182 ? 68.623 -2.259 -24.051 1.00 34.12 182 THR A O 1
ATOM 1414 N N . ILE A 1 183 ? 68.770 -0.043 -24.413 1.00 43.91 183 ILE A N 1
ATOM 1415 C CA . ILE A 1 183 ? 67.488 0.197 -25.111 1.00 43.91 183 ILE A CA 1
ATOM 1416 C C . ILE A 1 183 ? 67.771 0.164 -26.636 1.00 43.91 183 ILE A C 1
ATOM 1418 O O . ILE A 1 183 ? 68.915 0.423 -27.025 1.00 43.91 183 ILE A O 1
ATOM 1422 N N . PRO A 1 184 ? 66.786 -0.087 -27.523 1.00 43.88 184 PRO A N 1
ATOM 1423 C CA . PRO A 1 184 ? 65.953 1.040 -27.958 1.00 43.88 184 PRO A CA 1
ATOM 1424 C C . PRO A 1 184 ? 64.464 0.717 -28.217 1.00 43.88 184 PRO A C 1
ATOM 1426 O O . PRO A 1 184 ? 64.098 -0.350 -28.692 1.00 43.88 184 PRO A O 1
ATOM 1429 N N . SER A 1 185 ? 63.649 1.743 -27.957 1.00 36.69 185 SER A N 1
ATOM 1430 C CA . SER A 1 185 ? 62.459 2.185 -28.698 1.00 36.69 185 SER A CA 1
ATOM 1431 C C . SER A 1 185 ? 61.361 1.191 -29.089 1.00 36.69 185 SER A C 1
ATOM 1433 O O . SER A 1 185 ? 61.526 0.387 -29.996 1.00 36.69 185 SER A O 1
ATOM 1435 N N . THR A 1 186 ? 60.135 1.462 -28.628 1.00 37.03 186 THR A N 1
ATOM 1436 C CA . THR A 1 186 ? 58.995 1.630 -29.549 1.00 37.03 186 THR A CA 1
ATOM 1437 C C . THR A 1 186 ? 58.035 2.688 -29.002 1.00 37.03 186 THR A C 1
ATOM 1439 O O . THR A 1 186 ? 57.650 2.682 -27.836 1.00 37.03 186 THR A O 1
ATOM 1442 N N . GLN A 1 187 ? 57.736 3.642 -29.877 1.00 40.22 187 GLN A N 1
ATOM 1443 C CA . GLN A 1 187 ? 56.953 4.854 -29.687 1.00 40.22 187 GLN A CA 1
ATOM 1444 C C . GLN A 1 187 ? 55.441 4.601 -29.577 1.00 40.22 187 GLN A C 1
ATOM 1446 O O . GLN A 1 187 ? 54.886 3.796 -30.314 1.00 40.22 187 GLN A O 1
ATOM 1451 N N . ALA A 1 188 ? 54.823 5.434 -28.736 1.00 34.69 188 ALA A N 1
ATOM 1452 C CA . ALA A 1 188 ? 53.568 6.170 -28.917 1.00 34.69 188 ALA A CA 1
ATOM 1453 C C . ALA A 1 188 ? 52.268 5.431 -29.300 1.00 34.69 188 ALA A C 1
ATOM 1455 O O . ALA A 1 188 ? 52.038 5.012 -30.430 1.00 34.69 188 ALA A O 1
ATOM 1456 N N . SER A 1 189 ? 51.342 5.486 -28.342 1.00 35.88 189 SER A N 1
ATOM 1457 C CA . SER A 1 189 ? 49.895 5.513 -28.547 1.00 35.88 189 SER A CA 1
ATOM 1458 C C . SER A 1 189 ? 49.468 6.837 -29.207 1.00 35.88 189 SER A C 1
ATOM 1460 O O . SER A 1 189 ? 49.955 7.899 -28.816 1.00 35.88 189 SER A O 1
ATOM 1462 N N . SER A 1 190 ? 48.539 6.788 -30.166 1.00 42.84 190 SER A N 1
ATOM 1463 C CA . SER A 1 190 ? 47.730 7.943 -30.576 1.00 42.84 190 SER A CA 1
ATOM 1464 C C . SER A 1 190 ? 46.330 7.489 -30.995 1.00 42.84 190 SER A C 1
ATOM 1466 O O . SER A 1 190 ? 46.163 6.524 -31.741 1.00 42.84 190 SER A O 1
ATOM 1468 N N . SER A 1 191 ? 45.340 8.192 -30.458 1.00 38.69 191 SER A N 1
ATOM 1469 C CA . SER A 1 191 ? 43.898 7.976 -30.579 1.00 38.69 191 SER A CA 1
ATOM 1470 C C . SER A 1 191 ? 43.301 8.598 -31.855 1.00 38.69 191 SER A C 1
ATOM 1472 O O . SER A 1 191 ? 43.922 9.467 -32.458 1.00 38.69 191 SER A O 1
ATOM 1474 N N . GLN A 1 192 ? 42.029 8.244 -32.134 1.00 38.62 192 GLN A N 1
ATOM 1475 C CA . GLN A 1 192 ? 41.059 8.877 -33.066 1.00 38.62 192 GLN A CA 1
ATOM 1476 C C . GLN A 1 192 ? 41.248 8.549 -34.571 1.00 38.62 192 GLN A C 1
ATOM 1478 O O . GLN A 1 192 ? 42.359 8.537 -35.066 1.00 38.62 192 GLN A O 1
ATOM 1483 N N . THR A 1 193 ? 40.235 8.271 -35.413 1.00 38.06 193 THR A N 1
ATOM 1484 C CA . THR A 1 193 ? 38.844 8.766 -35.515 1.00 38.06 193 THR A CA 1
ATOM 1485 C C . THR A 1 193 ? 37.975 7.908 -36.477 1.00 38.06 193 THR A C 1
ATOM 1487 O O . THR A 1 193 ? 38.485 7.264 -37.383 1.00 38.06 193 THR A O 1
ATOM 1490 N N . CYS A 1 194 ? 36.648 8.049 -36.312 1.00 34.62 194 CYS A N 1
ATOM 1491 C CA . CYS A 1 194 ? 35.577 8.117 -37.331 1.00 34.62 194 CYS A CA 1
ATOM 1492 C C . CYS A 1 194 ? 35.041 6.886 -38.108 1.00 34.62 194 CYS A C 1
ATOM 1494 O O . CYS A 1 194 ? 35.631 6.385 -39.055 1.00 34.62 194 CYS A O 1
ATOM 1496 N N . LYS A 1 195 ? 33.778 6.564 -37.760 1.00 38.47 195 LYS A N 1
ATOM 1497 C CA . LYS A 1 195 ? 32.598 6.274 -38.610 1.00 38.47 195 LYS A CA 1
ATOM 1498 C C . LYS A 1 195 ? 32.834 6.085 -40.119 1.00 38.47 195 LYS A C 1
ATOM 1500 O O . LYS A 1 195 ? 33.063 7.062 -40.822 1.00 38.47 195 LYS A O 1
ATOM 1505 N N . VAL A 1 196 ? 32.460 4.903 -40.616 1.00 36.50 196 VAL A N 1
ATOM 1506 C CA . VAL A 1 196 ? 31.755 4.735 -41.900 1.00 36.50 196 VAL A CA 1
ATOM 1507 C C . VAL A 1 196 ? 30.714 3.628 -41.707 1.00 36.50 196 VAL A C 1
ATOM 1509 O O . VAL A 1 196 ? 31.073 2.478 -41.488 1.00 36.50 196 VAL A O 1
ATOM 1512 N N . SER A 1 197 ? 29.425 3.971 -41.741 1.00 44.00 197 SER A N 1
ATOM 1513 C CA . SER A 1 197 ? 28.359 2.988 -41.954 1.00 44.00 197 SER A CA 1
ATOM 1514 C C . SER A 1 197 ? 27.691 3.338 -43.272 1.00 44.00 197 SER A C 1
ATOM 1516 O O . 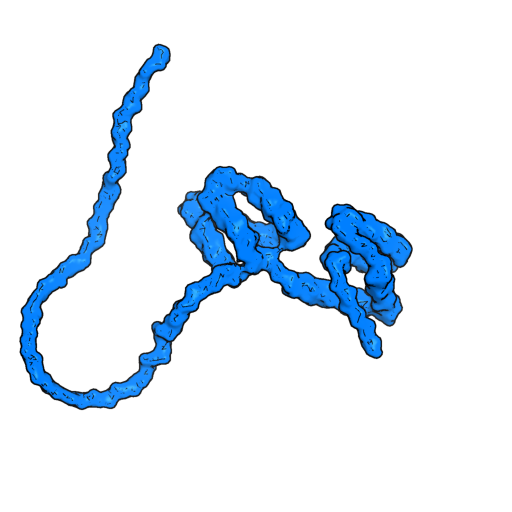SER A 1 197 ? 27.137 4.426 -43.436 1.00 44.00 197 SER A O 1
ATOM 1518 N N . CYS A 1 198 ? 27.855 2.432 -44.226 1.00 41.44 198 CYS A N 1
ATOM 1519 C CA . CYS A 1 198 ? 27.351 2.506 -45.581 1.00 41.44 198 CYS A CA 1
ATOM 1520 C C . CYS A 1 198 ? 25.820 2.444 -45.560 1.00 41.44 198 CYS A C 1
ATOM 1522 O O . CYS A 1 198 ? 25.252 1.467 -45.074 1.00 41.44 198 CYS A O 1
ATOM 1524 N N . LYS A 1 199 ? 25.144 3.446 -46.126 1.00 40.19 199 LYS A N 1
ATOM 1525 C CA . LYS A 1 199 ? 23.724 3.341 -46.472 1.00 40.19 199 LYS A CA 1
ATOM 1526 C C . LYS A 1 199 ? 23.632 3.283 -47.990 1.00 40.19 199 LYS A C 1
ATOM 1528 O O . LYS A 1 199 ? 23.926 4.263 -48.662 1.00 40.19 199 LYS A O 1
ATOM 1533 N N . SER A 1 200 ? 23.321 2.093 -48.496 1.00 47.50 200 SER A N 1
ATOM 1534 C CA . SER A 1 200 ? 23.028 1.877 -49.909 1.00 47.50 200 SER A CA 1
ATOM 1535 C C . SER A 1 200 ? 21.612 2.360 -50.184 1.00 47.50 200 SER A C 1
ATOM 1537 O O . SER A 1 200 ? 20.672 1.956 -49.496 1.00 47.50 200 SER A O 1
ATOM 1539 N N . ASP A 1 201 ? 21.490 3.229 -51.179 1.00 44.19 201 ASP A N 1
ATOM 1540 C CA . ASP A 1 201 ? 20.234 3.584 -51.816 1.00 44.19 201 ASP A CA 1
ATOM 1541 C C . ASP A 1 201 ? 19.614 2.345 -52.462 1.00 44.19 201 ASP A C 1
ATOM 1543 O O . ASP A 1 201 ? 20.268 1.579 -53.173 1.00 44.19 201 ASP A O 1
ATOM 1547 N N . SER A 1 202 ? 18.326 2.139 -52.228 1.00 43.41 202 SER A N 1
ATOM 1548 C CA . SER A 1 202 ? 17.512 1.265 -53.062 1.00 43.41 202 SER A CA 1
ATOM 1549 C C . SER A 1 202 ? 16.159 1.922 -53.249 1.00 43.41 202 SER A C 1
ATOM 1551 O O . SER A 1 202 ? 15.339 2.020 -52.339 1.00 43.41 202 SER A O 1
ATOM 1553 N N . SER A 1 203 ? 16.022 2.442 -54.461 1.00 47.50 203 SER A N 1
ATOM 1554 C CA . SER A 1 203 ? 14.859 3.073 -55.053 1.00 47.50 203 SER A CA 1
ATOM 1555 C C . SER A 1 203 ? 13.613 2.188 -54.987 1.00 47.50 203 SER A C 1
ATOM 1557 O O . SER A 1 203 ? 13.674 0.991 -55.256 1.00 47.50 203 SER A O 1
ATOM 1559 N N . LEU A 1 204 ? 12.468 2.822 -54.736 1.00 52.09 204 LEU A N 1
ATOM 1560 C CA . LEU A 1 204 ? 11.145 2.348 -55.150 1.00 52.09 204 LEU A CA 1
ATOM 1561 C C . LEU A 1 204 ? 10.730 3.122 -56.408 1.00 52.09 204 LEU A C 1
ATOM 1563 O O . LEU A 1 204 ? 11.060 4.305 -56.531 1.00 52.09 204 LEU A O 1
ATOM 1567 N N . PRO A 1 205 ? 10.040 2.468 -57.352 1.00 45.44 205 PRO A N 1
ATOM 1568 C CA . PRO A 1 205 ? 8.649 2.854 -57.650 1.00 45.44 205 PRO A CA 1
ATOM 1569 C C . PRO A 1 205 ? 7.790 1.601 -57.996 1.00 45.44 205 PRO A C 1
ATOM 1571 O O . PRO A 1 205 ? 8.337 0.497 -57.923 1.00 45.44 205 PRO A O 1
ATOM 1574 N N . PRO A 1 206 ? 6.499 1.688 -58.408 1.00 53.50 206 PRO A N 1
ATOM 1575 C CA . PRO A 1 206 ? 5.675 2.863 -58.737 1.00 53.50 206 PRO A CA 1
ATOM 1576 C C . PRO A 1 206 ? 4.244 2.864 -58.137 1.00 53.50 206 PRO A C 1
ATOM 1578 O O . PRO A 1 206 ? 3.865 1.979 -57.372 1.00 53.50 206 PRO A O 1
ATOM 1581 N N . VAL A 1 207 ? 3.492 3.913 -58.503 1.00 50.69 207 VAL A N 1
ATOM 1582 C CA . VAL A 1 207 ? 2.024 4.067 -58.403 1.00 50.69 207 VAL A CA 1
ATOM 1583 C C . VAL A 1 207 ? 1.321 3.176 -59.424 1.00 50.69 207 VAL A C 1
ATOM 1585 O O . VAL A 1 207 ? 1.855 3.078 -60.553 1.00 50.69 207 VAL A O 1
#

Radius of gyration: 31.19 Å; Cα contacts (8 Å, |Δi|>4): 129; chains: 1; bounding box: 95×26×92 Å

Sequence (207 aa):
MAPSICLTRATLNDAAFALLEQYANSEITDTAALTKIDVKLDIAGIPFDQEEWLDLIKVILMSPNEGLNSIKAAQQLAQAKVVPLLEDAAAWQLVLRWAGDDSFSFDSFLQEMQDRFKERYKFDNWKTIFNQVFKASCEGTTVKLVRAAMSEHGVLNPPSVPDLSLSQALSSGDLVDNASHTIPSTQASSSQTCKVSCKSDSSLPPV

Nearest PDB structures (foldseek):
  4uy3-assembly1_A 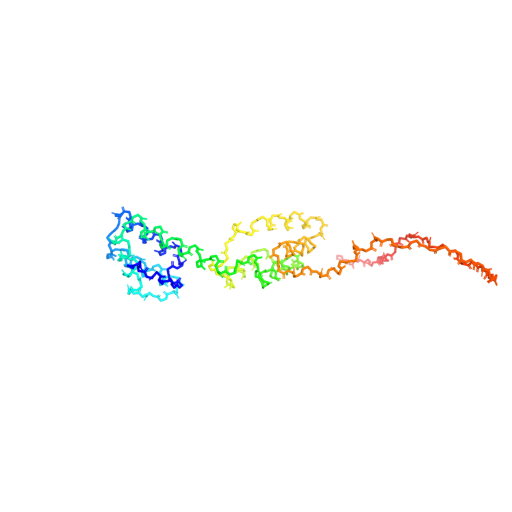 TM=2.218E-01  e=6.211E+00  Staphylococcus aureus

Foldseek 3Di:
DQDDQDDDPLCLPPVLVVLVVCVLVVVDPPVRSLVVSCVVCVVVVHHDDPVNSVVLVVLCVVPSPVSNVVSVVVSVVVVVVPLQVLLPLVLLVLQLCCLPPPPCDPVNSVVCLCVVCPPSDDPVVCVVVVVVSVVCSVVSCNNVSSVVSCVVSVNDPPPPPPPPDDDDDDDDDDDDDDDDDDDDDDDDDDDDDDDDDDDDDDDDDDD

Secondary structure (DSSP, 8-state):
-PPP----TTTT-HHHHHHHHHHHTTSS-HHHHHHHHHHHHHHTTPPP-HHHHHHHHHHHHH-HHHHHHHHHHHHHHHHHHS--GGG-HHHHHHHHHHHH-TTS-HHHHHHHHHHHHGGG--HHHHHHHHHHHHHHHTTT-HHHHHHHHHHHTTSSPPP------------------------------------------------

Mean predicted aligned error: 17.33 Å

pLDDT: mean 75.63, std 21.3, range [32.69, 97.12]

Solvent-accessible surface area (backbone atoms only — not comparable to full-atom values): 13137 Å² total; per-residue (Å²): 131,84,82,83,85,82,79,54,77,60,64,65,33,68,73,36,38,52,38,54,49,36,32,72,70,68,74,41,50,70,70,58,28,53,56,54,30,39,56,50,27,52,76,69,74,37,81,75,57,70,67,63,55,48,53,53,50,49,42,24,74,77,34,58,71,61,28,47,51,50,50,50,51,51,42,53,55,55,55,67,69,45,76,51,54,77,48,35,57,70,54,51,51,52,52,46,46,47,52,69,33,94,84,49,46,69,67,60,48,52,51,50,47,41,70,74,46,40,91,63,51,54,70,77,83,44,45,67,58,51,55,50,40,61,59,26,55,82,70,77,43,20,52,61,53,49,53,51,50,36,40,73,45,62,49,38,74,69,80,80,69,77,87,84,80,87,83,90,77,86,86,90,85,82,89,83,86,89,83,90,85,86,84,83,88,85,82,81,90,84,83,90,85,84,89,85,82,89,79,80,87,76,86,83,86,84,135

Organism: NCBI:txid765257